Protein AF-A0A3M0CK94-F1 (afdb_monomer)

Sequence (267 aa):
MRVWPAFLVFLLTVLSLALDAQDMDGDEPGPDDQAMARAEALVNAVGGIGNPRALVPFYRDVEKVWKDFTAFYPPITAPGPRLALVRARTLSAVRQQDGLQTAWETAISLWADQLPVGEYRSLLREAGEALANVGSMAAAKHYFSKAEAGLSPTRPTDLEGWTAMRFASLMSMAGEGDWRVHEADIGDIRAFMKRLPLWSDLRLRALVSEACVRHTYQPRERGKRDAISAVKAEILLAMKSRDKPVPDDLRDDIRALFRLLEDEYDL

Structure (mmCIF, N/CA/C/O backbone):
data_AF-A0A3M0CK94-F1
#
_entry.id   AF-A0A3M0CK94-F1
#
loop_
_atom_site.group_PDB
_atom_site.id
_atom_site.type_symbol
_atom_site.label_atom_id
_atom_site.label_alt_id
_atom_site.label_comp_id
_atom_site.label_asym_id
_atom_site.label_entity_id
_atom_site.label_seq_id
_atom_site.pdbx_PDB_ins_code
_atom_site.Cartn_x
_atom_site.Cartn_y
_atom_site.Cartn_z
_atom_site.occupancy
_atom_site.B_iso_or_equiv
_atom_site.auth_seq_id
_atom_site.auth_comp_id
_atom_site.auth_asym_id
_atom_site.auth_atom_id
_atom_site.pdbx_PDB_model_num
ATOM 1 N N . MET A 1 1 ? -21.195 -22.176 -72.717 1.00 37.53 1 MET A N 1
ATOM 2 C CA . MET A 1 1 ? -20.957 -21.331 -71.530 1.00 37.53 1 MET A CA 1
ATOM 3 C C . MET A 1 1 ? -19.468 -21.057 -71.433 1.00 37.53 1 MET A C 1
ATOM 5 O O . MET A 1 1 ? -18.697 -21.972 -71.188 1.00 37.53 1 MET A O 1
ATOM 9 N N . ARG A 1 2 ? -19.075 -19.825 -71.759 1.00 44.47 2 ARG A N 1
ATOM 10 C CA . ARG A 1 2 ? -17.709 -19.299 -71.720 1.00 44.47 2 ARG A CA 1
ATOM 11 C C . ARG A 1 2 ? -17.741 -18.109 -70.776 1.00 44.47 2 ARG A C 1
ATOM 13 O O . ARG A 1 2 ? -18.411 -17.142 -71.113 1.00 44.47 2 ARG A O 1
ATOM 20 N N . VAL A 1 3 ? -17.019 -18.171 -69.664 1.00 36.84 3 VAL A N 1
ATOM 21 C CA . VAL A 1 3 ? -16.485 -16.981 -68.993 1.00 36.84 3 VAL A CA 1
ATOM 22 C C . VAL A 1 3 ? -15.192 -17.397 -68.303 1.00 36.84 3 VAL A C 1
ATOM 24 O O . VAL A 1 3 ? -1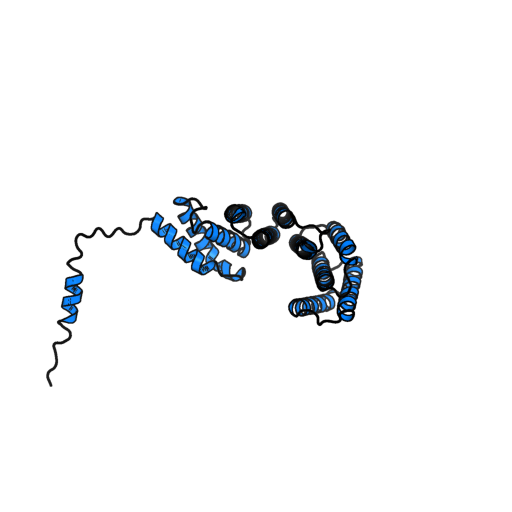5.248 -18.060 -67.284 1.00 36.84 3 VAL A O 1
ATOM 27 N N . TRP A 1 4 ? -14.060 -17.028 -68.891 1.00 41.00 4 TRP A N 1
ATOM 28 C CA . TRP A 1 4 ? -12.774 -16.690 -68.264 1.00 41.00 4 TRP A CA 1
ATOM 29 C C . TRP A 1 4 ? -12.208 -15.654 -69.250 1.00 41.00 4 TRP A C 1
ATOM 31 O O . TRP A 1 4 ? -12.090 -15.991 -70.431 1.00 41.00 4 TRP A O 1
ATOM 41 N N . PRO A 1 5 ? -12.041 -14.374 -68.860 1.00 48.59 5 PRO A N 1
ATOM 42 C CA . PRO A 1 5 ? -10.835 -13.970 -68.140 1.00 48.59 5 PRO A CA 1
ATOM 43 C C . PRO A 1 5 ? -11.078 -12.741 -67.234 1.00 48.59 5 PRO A C 1
ATOM 45 O O . PRO A 1 5 ? -10.975 -11.602 -67.674 1.00 48.59 5 PRO A O 1
ATOM 48 N N . ALA A 1 6 ? -11.388 -12.949 -65.956 1.00 46.81 6 ALA A N 1
ATOM 49 C CA . ALA A 1 6 ? -11.355 -11.866 -64.958 1.00 46.81 6 ALA A CA 1
ATOM 50 C C . ALA A 1 6 ? -10.252 -12.077 -63.908 1.00 46.81 6 ALA A C 1
ATOM 52 O O . ALA A 1 6 ? -9.849 -11.142 -63.228 1.00 46.81 6 ALA A O 1
ATOM 53 N N . PHE A 1 7 ? -9.702 -13.292 -63.823 1.00 42.53 7 PHE A N 1
ATOM 54 C CA . PHE A 1 7 ? -8.681 -13.640 -62.835 1.00 42.53 7 PHE A CA 1
ATOM 55 C C . PHE A 1 7 ? -7.250 -13.265 -63.244 1.00 42.53 7 PHE A C 1
ATOM 57 O O . PHE A 1 7 ? -6.381 -13.188 -62.384 1.00 42.53 7 PHE A O 1
ATOM 64 N N . LEU A 1 8 ? -6.994 -12.996 -64.531 1.00 40.81 8 LEU A N 1
ATOM 65 C CA . LEU A 1 8 ? -5.632 -12.731 -65.011 1.00 40.81 8 LEU A CA 1
ATOM 66 C C . LEU A 1 8 ? -5.222 -11.252 -64.973 1.00 40.81 8 LEU A C 1
ATOM 68 O O . LEU A 1 8 ? -4.033 -10.963 -64.989 1.00 40.81 8 LEU A O 1
ATOM 72 N N . VAL A 1 9 ? -6.170 -10.314 -64.888 1.00 47.94 9 VAL A N 1
ATOM 73 C CA . VAL A 1 9 ? -5.846 -8.874 -64.838 1.00 47.94 9 VAL A CA 1
ATOM 74 C C . VAL A 1 9 ? -5.532 -8.427 -63.408 1.00 47.94 9 VAL A C 1
ATOM 76 O O . VAL A 1 9 ? -4.653 -7.598 -63.209 1.00 47.94 9 VAL A O 1
ATOM 79 N N . PHE A 1 10 ? -6.162 -9.036 -62.399 1.00 42.56 10 PHE A N 1
ATOM 80 C CA . PHE A 1 10 ? -5.942 -8.671 -60.994 1.00 42.56 10 PHE A CA 1
ATOM 81 C C . PHE A 1 10 ? -4.592 -9.156 -60.441 1.00 42.56 10 PHE A C 1
ATOM 83 O O . PHE A 1 10 ? -4.042 -8.556 -59.523 1.00 42.56 10 PHE A O 1
ATOM 90 N N . LEU A 1 11 ? -4.029 -10.220 -61.022 1.00 38.66 11 LEU A N 1
ATOM 91 C CA . LEU A 1 11 ? -2.731 -10.769 -60.616 1.00 38.66 11 LEU A CA 1
ATOM 92 C C . LEU A 1 11 ? -1.538 -10.044 -61.262 1.00 38.66 11 LEU A C 1
ATOM 94 O O . LEU A 1 11 ? -0.415 -10.203 -60.798 1.00 38.66 11 LEU A O 1
ATOM 98 N N . LEU A 1 12 ? -1.775 -9.216 -62.285 1.00 40.09 12 LEU A N 1
ATOM 99 C CA . LEU A 1 12 ? -0.735 -8.420 -62.946 1.00 40.09 12 LEU A CA 1
ATOM 100 C C . LEU A 1 12 ? -0.621 -6.995 -62.381 1.00 40.09 12 LEU A C 1
ATOM 102 O O . LEU A 1 12 ? 0.480 -6.461 -62.337 1.00 40.09 12 LEU A O 1
ATOM 106 N N . THR A 1 13 ? -1.692 -6.404 -61.842 1.00 44.91 13 THR A N 1
ATOM 107 C CA . THR A 1 13 ? -1.608 -5.103 -61.147 1.00 44.91 13 THR A CA 1
ATOM 108 C C . THR A 1 13 ? -1.023 -5.191 -59.737 1.00 44.91 13 THR A C 1
ATOM 110 O O . THR A 1 13 ? -0.393 -4.237 -59.292 1.00 44.91 13 THR A O 1
ATOM 113 N N . VAL A 1 14 ? -1.155 -6.329 -59.046 1.00 42.53 14 VAL A N 1
ATOM 114 C CA . VAL A 1 14 ? -0.502 -6.535 -57.737 1.00 42.53 14 VAL A CA 1
ATOM 115 C C . VAL A 1 14 ? 0.994 -6.841 -57.895 1.00 42.53 14 VAL A C 1
ATOM 117 O O . VAL A 1 14 ? 1.781 -6.498 -57.019 1.00 42.53 14 VAL A O 1
ATOM 120 N N . LEU A 1 15 ? 1.415 -7.407 -59.033 1.00 39.16 15 LEU A N 1
ATOM 121 C CA . LEU A 1 15 ? 2.829 -7.700 -59.288 1.00 39.16 15 LEU A CA 1
ATOM 122 C C . LEU A 1 15 ? 3.611 -6.499 -59.850 1.00 39.16 15 LEU A C 1
ATOM 124 O O . LEU A 1 15 ? 4.805 -6.394 -59.597 1.00 39.16 15 LEU A O 1
ATOM 128 N N . SER A 1 16 ? 2.959 -5.558 -60.544 1.00 41.41 16 SER A N 1
ATOM 129 C CA . SER A 1 16 ? 3.614 -4.316 -60.994 1.00 41.41 16 SER A CA 1
ATOM 130 C C . SER A 1 16 ? 3.818 -3.283 -59.879 1.00 41.41 16 SER A C 1
ATOM 132 O O . SER A 1 16 ? 4.727 -2.473 -59.982 1.00 41.41 16 SER A O 1
ATOM 134 N N . LEU A 1 17 ? 3.056 -3.342 -58.780 1.00 43.09 17 LEU A N 1
ATOM 135 C CA . LEU A 1 17 ? 3.330 -2.552 -57.566 1.00 43.09 17 LEU A CA 1
ATOM 136 C C . LEU A 1 17 ? 4.409 -3.177 -56.664 1.00 43.09 17 LEU A C 1
ATOM 138 O O . LEU A 1 17 ? 4.879 -2.527 -55.738 1.00 43.09 17 LEU A O 1
ATOM 142 N N . ALA A 1 18 ? 4.816 -4.419 -56.942 1.00 44.84 18 ALA A N 1
ATOM 143 C CA . ALA A 1 18 ? 5.873 -5.118 -56.214 1.00 44.84 18 ALA A CA 1
ATOM 144 C C . ALA A 1 18 ? 7.244 -5.056 -56.916 1.00 44.84 18 ALA A C 1
ATOM 146 O O . ALA A 1 18 ? 8.223 -5.539 -56.353 1.00 44.84 18 ALA A O 1
ATOM 147 N N . LEU A 1 19 ? 7.332 -4.476 -58.123 1.00 43.84 19 LEU A N 1
ATOM 148 C CA . LEU A 1 19 ? 8.584 -4.377 -58.890 1.00 43.84 19 LEU A CA 1
ATOM 149 C C . LEU A 1 19 ? 9.096 -2.948 -59.141 1.00 43.84 19 LEU A C 1
ATOM 151 O O . LEU A 1 19 ? 10.201 -2.816 -59.649 1.00 43.84 19 LEU A O 1
ATOM 155 N N . ASP A 1 20 ? 8.366 -1.910 -58.720 1.00 38.34 20 ASP A N 1
ATOM 156 C CA . ASP A 1 20 ? 8.838 -0.507 -58.706 1.00 38.34 20 ASP A CA 1
ATOM 157 C C . ASP A 1 20 ? 9.250 -0.026 -57.294 1.00 38.34 20 ASP A C 1
ATOM 159 O O . ASP A 1 20 ? 9.417 1.164 -57.047 1.00 38.34 20 ASP A O 1
ATOM 163 N N . ALA A 1 21 ? 9.436 -0.954 -56.348 1.00 42.97 21 ALA A N 1
ATOM 164 C CA . ALA A 1 21 ? 9.967 -0.679 -55.006 1.00 42.97 21 ALA A CA 1
ATOM 165 C C . ALA A 1 21 ? 11.423 -1.165 -54.834 1.00 42.97 21 ALA A C 1
ATOM 167 O O . ALA A 1 21 ? 11.839 -1.536 -53.738 1.00 42.97 21 ALA A O 1
ATOM 168 N N . GLN A 1 22 ? 12.192 -1.199 -55.925 1.00 45.47 22 GLN A N 1
ATOM 169 C CA . GLN A 1 22 ? 13.653 -1.233 -55.875 1.00 45.47 22 GLN A CA 1
ATOM 170 C C . GLN A 1 22 ? 14.144 0.221 -55.934 1.00 45.47 22 GLN A C 1
ATOM 172 O O . GLN A 1 22 ? 13.823 0.923 -56.886 1.00 45.47 22 GLN A O 1
ATOM 177 N N . ASP A 1 23 ? 14.885 0.635 -54.901 1.00 42.97 23 ASP A N 1
ATOM 178 C CA . ASP A 1 23 ? 15.383 1.992 -54.581 1.00 42.97 23 ASP A CA 1
ATOM 179 C C . ASP A 1 23 ? 14.485 2.897 -53.718 1.00 42.97 23 ASP A C 1
ATOM 181 O O . ASP A 1 23 ? 14.481 4.120 -53.851 1.00 42.97 23 ASP A O 1
ATOM 185 N N . MET A 1 24 ? 13.801 2.320 -52.729 1.00 44.06 24 MET A N 1
ATOM 186 C CA . MET A 1 24 ? 13.592 3.034 -51.465 1.00 44.06 24 MET A CA 1
ATOM 187 C C . MET A 1 24 ? 14.316 2.238 -50.384 1.00 44.06 24 MET A C 1
ATOM 189 O O . MET A 1 24 ? 13.914 1.110 -50.104 1.00 44.06 24 MET A O 1
ATOM 193 N N . ASP A 1 25 ? 15.389 2.799 -49.821 1.00 46.19 25 ASP A N 1
ATOM 194 C CA . ASP A 1 25 ? 15.985 2.327 -48.569 1.00 46.19 25 ASP A CA 1
ATOM 195 C C . ASP A 1 25 ? 14.858 2.215 -47.535 1.00 46.19 25 ASP A C 1
ATOM 197 O O . ASP A 1 25 ? 14.364 3.206 -46.993 1.00 46.19 25 ASP A O 1
ATOM 201 N N . GLY A 1 26 ? 14.361 0.996 -47.343 1.00 45.16 26 GLY A N 1
ATOM 202 C CA . GLY A 1 26 ? 13.439 0.676 -46.274 1.00 45.16 26 GLY A CA 1
ATOM 203 C C . GLY A 1 26 ? 14.254 0.633 -45.000 1.00 45.16 26 GLY A C 1
ATOM 204 O O . GLY A 1 26 ? 14.782 -0.425 -44.668 1.00 45.16 26 GLY A O 1
ATOM 205 N N . ASP A 1 27 ? 14.384 1.777 -44.332 1.00 59.47 27 ASP A N 1
ATOM 206 C CA . ASP A 1 27 ? 14.914 1.859 -42.975 1.00 59.47 27 ASP A CA 1
ATOM 207 C C . ASP A 1 27 ? 14.048 0.960 -42.079 1.00 59.47 27 ASP A C 1
ATOM 209 O O . ASP A 1 27 ? 12.984 1.353 -41.592 1.00 59.47 27 ASP A O 1
ATOM 213 N N . GLU A 1 28 ? 14.467 -0.296 -41.898 1.00 62.78 28 GLU A N 1
ATOM 214 C CA . GLU A 1 28 ? 13.961 -1.110 -40.803 1.00 62.78 28 GLU A CA 1
ATOM 215 C C . GLU A 1 28 ? 14.213 -0.320 -39.513 1.00 62.78 28 GLU A C 1
ATOM 217 O O . GLU A 1 28 ? 15.340 0.140 -39.302 1.00 62.78 28 GLU A O 1
ATOM 222 N N . PRO A 1 29 ? 13.193 -0.138 -38.653 1.00 73.06 29 PRO A N 1
ATOM 223 C CA . PRO A 1 29 ? 13.349 0.649 -37.441 1.00 73.06 29 PRO A CA 1
ATOM 224 C C . PRO A 1 29 ? 14.524 0.109 -36.634 1.00 73.06 29 PRO A C 1
ATOM 226 O O . PRO A 1 29 ? 14.637 -1.110 -36.411 1.00 73.06 29 PRO A O 1
ATOM 229 N N . GLY A 1 30 ? 15.385 1.032 -36.210 1.00 85.06 30 GLY A N 1
ATOM 230 C CA . GLY A 1 30 ? 16.600 0.719 -35.481 1.00 85.06 30 GLY A CA 1
ATOM 231 C C . GLY A 1 30 ? 16.308 -0.073 -34.199 1.00 85.06 30 GLY A C 1
ATOM 232 O O . GLY A 1 30 ? 15.174 -0.114 -33.708 1.00 85.06 30 GLY A O 1
ATOM 233 N N . PRO A 1 31 ? 17.315 -0.743 -33.613 1.00 88.06 31 PRO A N 1
ATOM 234 C CA . PRO A 1 31 ? 17.143 -1.460 -32.349 1.00 88.06 31 PRO A CA 1
ATOM 235 C C . PRO A 1 31 ? 16.566 -0.596 -31.212 1.00 88.06 31 PRO A C 1
ATOM 237 O O . PRO A 1 31 ? 15.873 -1.119 -30.338 1.00 88.06 31 PRO A O 1
ATOM 240 N N . ASP A 1 32 ? 16.833 0.708 -31.234 1.00 90.25 32 ASP A N 1
ATOM 241 C CA . ASP A 1 32 ? 16.309 1.707 -30.308 1.00 90.25 32 ASP A CA 1
ATOM 242 C C . ASP A 1 32 ? 14.817 1.995 -30.560 1.00 90.25 32 ASP A C 1
ATOM 244 O O . ASP A 1 32 ? 14.014 1.872 -29.630 1.00 90.25 32 ASP A O 1
ATOM 248 N N . ASP A 1 33 ? 14.406 2.218 -31.812 1.00 90.94 33 ASP A N 1
ATOM 249 C CA . ASP A 1 33 ? 12.990 2.375 -32.189 1.00 90.94 33 ASP A CA 1
ATOM 250 C C . ASP A 1 33 ? 12.153 1.150 -31.788 1.00 90.94 33 ASP A C 1
ATOM 252 O O . ASP A 1 33 ? 11.038 1.262 -31.266 1.00 90.94 33 ASP A O 1
ATOM 256 N N . GLN A 1 34 ? 12.709 -0.052 -31.965 1.00 92.12 34 GLN A N 1
ATOM 257 C CA . GLN A 1 34 ? 12.059 -1.288 -31.533 1.00 92.12 34 GLN A CA 1
ATOM 258 C C . GLN A 1 34 ? 11.939 -1.381 -30.007 1.00 92.12 34 GLN A C 1
ATOM 260 O O . GLN A 1 34 ? 10.930 -1.887 -29.502 1.00 92.12 34 GLN A O 1
ATOM 265 N N . ALA A 1 35 ? 12.945 -0.919 -29.258 1.00 92.19 35 ALA A N 1
ATOM 266 C CA . ALA A 1 35 ? 12.900 -0.887 -27.798 1.00 92.19 35 ALA A CA 1
ATOM 267 C C . ALA A 1 35 ? 11.825 0.090 -27.296 1.00 92.19 35 ALA A C 1
ATOM 269 O O . ALA A 1 35 ? 11.060 -0.259 -26.391 1.00 92.19 35 ALA A O 1
ATOM 270 N N . MET A 1 36 ? 11.707 1.263 -27.928 1.00 95.31 36 MET A N 1
ATOM 271 C CA . MET A 1 36 ? 10.649 2.239 -27.658 1.00 95.31 36 MET A CA 1
ATOM 272 C C . MET A 1 36 ? 9.259 1.647 -27.929 1.00 95.31 36 MET A C 1
ATOM 274 O O . MET A 1 36 ? 8.415 1.604 -27.032 1.00 95.31 36 MET A O 1
ATOM 278 N N . ALA A 1 37 ? 9.039 1.095 -29.125 1.00 94.19 37 ALA A N 1
ATOM 279 C CA . ALA A 1 37 ? 7.747 0.535 -29.520 1.00 94.19 37 ALA A CA 1
ATOM 280 C C . ALA A 1 37 ? 7.298 -0.621 -28.605 1.00 94.19 37 ALA A C 1
ATOM 282 O O . ALA A 1 37 ? 6.126 -0.716 -28.230 1.00 94.19 37 ALA A O 1
ATOM 283 N N . ARG A 1 38 ? 8.227 -1.496 -28.189 1.00 94.94 38 ARG A N 1
ATOM 284 C CA . ARG A 1 38 ? 7.932 -2.574 -27.227 1.00 94.94 38 ARG A CA 1
ATOM 285 C C . ARG A 1 38 ? 7.576 -2.029 -25.846 1.00 94.94 38 ARG A C 1
ATOM 287 O O . ARG A 1 38 ? 6.657 -2.555 -25.219 1.00 94.94 38 ARG A O 1
ATOM 294 N N . ALA A 1 39 ? 8.275 -0.994 -25.378 1.00 95.06 39 ALA A N 1
ATOM 295 C CA . ALA A 1 39 ? 7.974 -0.339 -24.110 1.00 95.06 39 ALA A CA 1
ATOM 296 C C . ALA A 1 39 ? 6.568 0.277 -24.112 1.00 95.06 39 ALA A C 1
ATOM 298 O O . ALA A 1 39 ? 5.807 0.067 -23.165 1.00 95.06 39 ALA A O 1
ATOM 299 N N . GLU A 1 40 ? 6.188 0.971 -25.185 1.00 95.50 40 GLU A N 1
ATOM 300 C CA . GLU A 1 40 ? 4.852 1.557 -25.333 1.00 95.50 40 GLU A CA 1
ATOM 301 C C . GLU A 1 40 ? 3.759 0.488 -25.396 1.00 95.50 40 GLU A C 1
ATOM 303 O O . GLU A 1 40 ? 2.770 0.567 -24.662 1.00 95.50 40 GLU A O 1
ATOM 308 N N . ALA A 1 41 ? 3.952 -0.546 -26.220 1.00 94.81 41 ALA A N 1
ATOM 309 C CA . ALA A 1 41 ? 3.001 -1.645 -26.350 1.00 94.81 41 ALA A CA 1
ATOM 310 C C . ALA A 1 41 ? 2.777 -2.362 -25.010 1.00 94.81 41 ALA A C 1
ATOM 312 O O . ALA A 1 41 ? 1.634 -2.621 -24.626 1.00 94.81 41 ALA A O 1
ATOM 313 N N . LEU A 1 42 ? 3.854 -2.631 -24.266 1.00 95.06 42 LEU A N 1
ATOM 314 C CA . LEU A 1 42 ? 3.782 -3.284 -22.963 1.00 95.06 42 LEU A CA 1
ATOM 315 C C . LEU A 1 42 ? 3.065 -2.410 -21.925 1.00 95.06 42 LEU A C 1
ATOM 317 O O . LEU A 1 42 ? 2.189 -2.901 -21.212 1.00 95.06 42 LEU A O 1
ATOM 321 N N . VAL A 1 43 ? 3.396 -1.117 -21.847 1.00 95.12 43 VAL A N 1
ATOM 322 C CA . VAL A 1 43 ? 2.722 -0.182 -20.932 1.00 95.12 43 VAL A CA 1
ATOM 323 C C . VAL A 1 43 ? 1.230 -0.086 -21.250 1.00 95.12 43 VAL A C 1
ATOM 325 O O . VAL A 1 43 ? 0.422 -0.088 -20.324 1.00 95.12 43 VAL A O 1
ATOM 328 N N . ASN A 1 44 ? 0.844 -0.060 -22.525 1.00 93.50 44 ASN A N 1
ATOM 329 C CA . ASN A 1 44 ? -0.565 -0.014 -22.923 1.00 93.50 44 ASN A CA 1
ATOM 330 C C . ASN A 1 44 ? -1.310 -1.320 -22.605 1.00 93.50 44 ASN A C 1
ATOM 332 O O . ASN A 1 44 ? -2.471 -1.276 -22.201 1.00 93.50 44 ASN A O 1
ATOM 336 N N . ALA A 1 45 ? -0.653 -2.473 -22.744 1.00 90.00 45 ALA A N 1
ATOM 337 C CA . ALA A 1 45 ? -1.253 -3.773 -22.451 1.00 90.00 45 ALA A CA 1
ATOM 338 C C . ALA A 1 45 ? -1.401 -4.044 -20.942 1.00 90.00 45 ALA A C 1
ATOM 340 O O . ALA A 1 45 ? -2.387 -4.641 -20.513 1.00 90.00 45 ALA A O 1
ATOM 341 N N . VAL A 1 46 ? -0.422 -3.619 -20.136 1.00 91.00 46 VAL A N 1
ATOM 342 C CA . VAL A 1 46 ? -0.298 -4.018 -18.722 1.00 91.00 46 VAL A CA 1
ATOM 343 C C . VAL A 1 46 ? -0.641 -2.882 -17.754 1.00 91.00 46 VAL A C 1
ATOM 345 O O . VAL A 1 46 ? -1.109 -3.136 -16.646 1.00 91.00 46 VAL A O 1
ATOM 348 N N . GLY A 1 47 ? -0.460 -1.621 -18.151 1.00 81.25 47 GLY A N 1
ATOM 349 C CA . GLY A 1 47 ? -0.555 -0.457 -17.261 1.00 81.25 47 GLY A CA 1
ATOM 350 C C . GLY A 1 47 ? -1.920 -0.248 -16.598 1.00 81.25 47 GLY A C 1
ATOM 351 O O . GLY A 1 47 ? -1.984 0.369 -15.538 1.00 81.25 47 GLY A O 1
ATOM 352 N N . GLY A 1 48 ? -2.996 -0.786 -17.184 1.00 84.06 48 GLY A N 1
ATOM 353 C CA . GLY A 1 48 ? -4.356 -0.739 -16.631 1.00 84.06 48 GLY A CA 1
ATOM 354 C C . GLY A 1 48 ? -4.737 -1.919 -15.726 1.00 84.06 48 GLY A C 1
ATOM 355 O O . GLY A 1 48 ? -5.847 -1.946 -15.196 1.00 84.06 48 GLY A O 1
ATOM 356 N N . ILE A 1 49 ? -3.863 -2.914 -15.548 1.00 87.94 49 ILE A N 1
ATOM 357 C CA . ILE A 1 49 ? -4.173 -4.106 -14.752 1.00 87.94 49 ILE A CA 1
ATOM 358 C C . ILE A 1 49 ? -4.104 -3.762 -13.258 1.00 87.94 49 ILE A C 1
ATOM 360 O O . ILE A 1 49 ? -3.028 -3.619 -12.684 1.00 87.94 49 ILE A O 1
ATOM 364 N N . GLY A 1 50 ? -5.271 -3.664 -12.614 1.00 78.31 50 GLY A N 1
ATOM 365 C CA . GLY A 1 50 ? -5.384 -3.372 -11.179 1.00 78.31 50 GLY A CA 1
ATOM 366 C C . GLY A 1 50 ? -5.249 -4.589 -10.255 1.00 78.31 50 GLY A C 1
ATOM 367 O O . GLY A 1 50 ? -5.059 -4.422 -9.056 1.00 78.31 50 GLY A O 1
ATOM 368 N N . ASN A 1 51 ? -5.348 -5.815 -10.781 1.00 83.50 51 ASN A N 1
ATOM 369 C CA . ASN A 1 51 ? -5.203 -7.039 -9.988 1.00 83.50 51 ASN A CA 1
ATOM 370 C C . ASN A 1 51 ? -3.735 -7.506 -9.989 1.00 83.50 51 ASN A C 1
ATOM 372 O O . ASN A 1 51 ? -3.269 -7.967 -11.035 1.00 83.50 51 ASN A O 1
ATOM 376 N N . PRO A 1 52 ? -3.026 -7.507 -8.840 1.00 85.00 52 PRO A N 1
ATOM 377 C CA . PRO A 1 52 ? -1.625 -7.920 -8.782 1.00 85.00 52 PRO A CA 1
ATOM 378 C C . PRO A 1 52 ? -1.383 -9.329 -9.332 1.00 85.00 52 PRO A C 1
ATOM 380 O O . PRO A 1 52 ? -0.415 -9.556 -10.047 1.00 85.00 52 PRO A O 1
ATOM 383 N N . ARG A 1 53 ? -2.290 -10.288 -9.094 1.00 86.75 53 ARG A N 1
ATOM 384 C CA . ARG A 1 53 ? -2.114 -11.669 -9.587 1.00 86.75 53 ARG A CA 1
ATOM 385 C C . ARG A 1 53 ? -2.116 -11.763 -11.112 1.00 86.75 53 ARG A C 1
ATOM 387 O O . ARG A 1 53 ? -1.473 -12.652 -11.659 1.00 86.75 53 ARG A O 1
ATOM 394 N N . ALA A 1 54 ? -2.808 -10.851 -11.791 1.00 91.19 54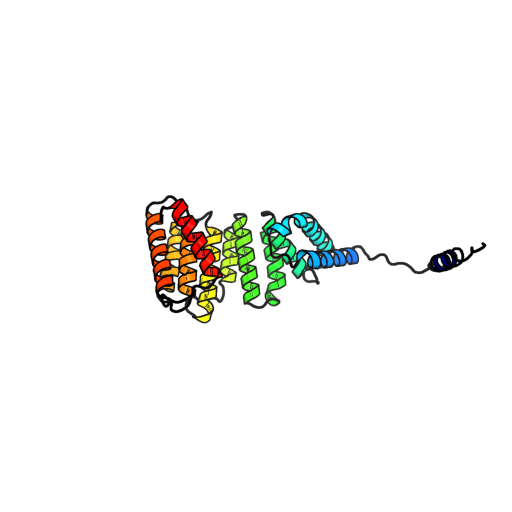 ALA A N 1
ATOM 395 C CA . ALA A 1 54 ? -2.841 -10.806 -13.249 1.00 91.19 54 ALA A CA 1
ATOM 396 C C . ALA A 1 54 ? -1.542 -10.243 -13.858 1.00 91.19 54 ALA A C 1
ATOM 398 O O . ALA A 1 54 ? -1.327 -10.406 -15.054 1.00 91.19 54 ALA A O 1
ATOM 399 N N . LEU A 1 55 ? -0.660 -9.638 -13.051 1.00 92.31 55 LEU A N 1
ATOM 400 C CA . LEU A 1 55 ? 0.652 -9.152 -13.496 1.00 92.31 55 LEU A CA 1
ATOM 401 C C . LEU A 1 55 ? 1.713 -10.259 -13.550 1.00 92.31 55 LEU A C 1
ATOM 403 O O . LEU A 1 55 ? 2.664 -10.154 -14.318 1.00 92.31 55 LEU A O 1
ATOM 407 N N . VAL A 1 56 ? 1.546 -11.336 -12.773 1.00 93.62 56 VAL A N 1
ATOM 408 C CA . VAL A 1 56 ? 2.527 -12.433 -12.648 1.00 93.62 56 VAL A CA 1
ATOM 409 C C . VAL A 1 56 ? 3.010 -12.988 -14.001 1.00 93.62 56 VAL A C 1
ATOM 411 O O . VAL A 1 56 ? 4.223 -13.143 -14.158 1.00 93.62 56 VAL A O 1
ATOM 414 N N . PRO A 1 57 ? 2.140 -13.249 -15.002 1.00 95.12 57 PRO A N 1
ATOM 415 C CA . PRO A 1 57 ? 2.581 -13.781 -16.294 1.00 95.12 57 PRO A CA 1
ATOM 416 C C . PRO A 1 57 ? 3.522 -12.847 -17.068 1.00 95.12 57 PRO A C 1
ATOM 418 O O . PRO A 1 57 ? 4.347 -13.326 -17.840 1.00 95.12 57 PRO A O 1
ATOM 421 N N . PHE A 1 58 ? 3.435 -11.532 -16.843 1.00 94.00 58 PHE A N 1
ATOM 422 C CA . PHE A 1 58 ? 4.189 -10.523 -17.589 1.00 94.00 58 PHE A CA 1
ATOM 423 C C . PHE A 1 58 ? 5.596 -10.278 -17.038 1.00 94.00 58 PHE A C 1
ATOM 425 O O . PHE A 1 58 ? 6.375 -9.569 -17.666 1.00 94.00 58 PHE A O 1
ATOM 432 N N . TYR A 1 59 ? 5.956 -10.864 -15.892 1.00 94.06 59 TYR A N 1
ATOM 433 C CA . TYR A 1 59 ? 7.222 -10.587 -15.204 1.00 94.06 59 TYR A CA 1
ATOM 434 C C . TYR A 1 59 ? 8.460 -10.660 -16.105 1.00 94.06 59 TYR A C 1
ATOM 436 O O . TYR A 1 59 ? 9.256 -9.721 -16.140 1.00 94.06 59 TYR A O 1
ATOM 444 N N . ARG A 1 60 ? 8.611 -11.747 -16.869 1.00 95.31 60 ARG A N 1
ATOM 445 C CA . ARG A 1 60 ? 9.785 -11.933 -17.736 1.00 95.31 60 ARG A CA 1
ATOM 446 C C . ARG A 1 60 ? 9.836 -10.913 -18.870 1.00 95.31 60 ARG A C 1
ATOM 448 O O . ARG A 1 60 ? 10.913 -10.406 -19.176 1.00 95.31 60 ARG A O 1
ATOM 455 N N . ASP A 1 61 ? 8.686 -10.611 -19.464 1.00 95.50 61 ASP A N 1
ATOM 456 C CA . ASP A 1 61 ? 8.589 -9.654 -20.566 1.00 95.50 61 ASP A CA 1
ATOM 457 C C . ASP A 1 61 ? 8.855 -8.232 -20.074 1.00 95.50 61 ASP A C 1
ATOM 459 O O . ASP A 1 61 ? 9.590 -7.490 -20.718 1.00 95.50 61 ASP A O 1
ATOM 463 N N . VAL A 1 62 ? 8.345 -7.879 -18.892 1.00 96.31 62 VAL A N 1
ATOM 464 C CA . VAL A 1 62 ? 8.571 -6.575 -18.263 1.00 96.31 62 VAL A CA 1
ATOM 465 C C . VAL A 1 62 ? 10.047 -6.354 -17.937 1.00 96.31 62 VAL A C 1
ATOM 467 O O . VAL A 1 62 ? 10.582 -5.303 -18.284 1.00 96.31 62 VAL A O 1
ATOM 470 N N . GLU A 1 63 ? 10.736 -7.331 -17.338 1.00 96.31 63 GLU A N 1
ATOM 471 C CA . GLU A 1 63 ? 12.178 -7.207 -17.069 1.00 96.31 63 GLU A CA 1
ATOM 472 C C . GLU A 1 63 ? 12.996 -7.094 -18.361 1.00 96.31 63 GLU A C 1
ATOM 474 O O . GLU A 1 63 ? 13.920 -6.281 -18.442 1.00 96.31 63 GLU A O 1
ATOM 479 N N . LYS A 1 64 ? 12.646 -7.875 -19.392 1.00 96.69 64 LYS A N 1
ATOM 480 C CA . LYS A 1 64 ? 13.320 -7.810 -20.693 1.00 96.69 64 LYS A CA 1
ATOM 481 C C . LYS A 1 64 ? 13.128 -6.445 -21.351 1.00 96.69 64 LYS A C 1
ATOM 483 O O . LYS A 1 64 ? 14.109 -5.818 -21.732 1.00 96.69 64 LYS A O 1
ATOM 488 N N . VAL A 1 65 ? 11.887 -5.972 -21.449 1.00 97.12 65 VAL A N 1
ATOM 489 C CA . VAL A 1 65 ? 11.563 -4.681 -22.071 1.00 97.12 65 VAL A CA 1
ATOM 490 C C . VAL A 1 65 ? 12.178 -3.523 -21.289 1.00 97.12 65 VAL A C 1
ATOM 492 O O . VAL A 1 65 ? 12.689 -2.594 -21.900 1.00 97.12 65 VAL A O 1
ATOM 495 N N . TRP A 1 66 ? 12.207 -3.587 -19.955 1.00 97.06 66 TRP A N 1
ATOM 496 C CA . TRP A 1 66 ? 12.908 -2.596 -19.137 1.00 97.06 66 TRP A CA 1
ATOM 497 C C . TRP A 1 66 ? 14.406 -2.542 -19.445 1.00 97.06 66 TRP A C 1
ATOM 499 O O . TRP A 1 66 ? 14.963 -1.457 -19.624 1.00 97.06 66 TRP A O 1
ATOM 509 N N . LYS A 1 67 ? 15.063 -3.704 -19.528 1.00 96.50 67 LYS A N 1
ATOM 510 C CA . LYS A 1 67 ? 16.486 -3.791 -19.864 1.00 96.50 67 LYS A CA 1
ATOM 511 C C . LYS A 1 67 ? 16.768 -3.266 -21.273 1.00 96.50 67 LYS A C 1
ATOM 513 O O . LYS A 1 67 ? 17.694 -2.480 -21.438 1.00 96.50 67 LYS A O 1
ATOM 518 N N . ASP A 1 68 ? 15.972 -3.681 -22.257 1.00 95.69 68 ASP A N 1
ATOM 519 C CA . ASP A 1 68 ? 16.114 -3.243 -23.647 1.00 95.69 68 ASP A CA 1
ATOM 520 C C . ASP A 1 68 ? 15.908 -1.720 -23.750 1.00 95.69 68 ASP A C 1
ATOM 522 O O . ASP A 1 68 ? 16.739 -1.026 -24.325 1.00 95.69 68 ASP A O 1
ATOM 526 N N . PHE A 1 69 ? 14.862 -1.174 -23.121 1.00 97.00 69 PHE A N 1
ATOM 527 C CA . PHE A 1 69 ? 14.574 0.264 -23.124 1.00 97.00 69 PHE A CA 1
ATOM 528 C C . PHE A 1 69 ? 15.701 1.090 -22.489 1.00 97.00 69 PHE A C 1
ATOM 530 O O . PHE A 1 69 ? 16.178 2.059 -23.078 1.00 97.00 69 PHE A O 1
ATOM 537 N N . THR A 1 70 ? 16.161 0.694 -21.299 1.00 96.50 70 THR A N 1
ATOM 538 C CA . THR A 1 70 ? 17.180 1.447 -20.545 1.00 96.50 70 THR A CA 1
ATOM 539 C C . THR A 1 70 ? 18.594 1.333 -21.112 1.00 96.50 70 THR A C 1
ATOM 541 O O . THR A 1 70 ? 19.470 2.095 -20.707 1.00 96.50 70 THR A O 1
ATOM 544 N N . ALA A 1 71 ? 18.826 0.430 -22.070 1.00 96.50 71 ALA A N 1
ATOM 545 C CA . ALA A 1 71 ? 20.073 0.384 -22.826 1.00 96.50 71 ALA A CA 1
ATOM 546 C C . ALA A 1 71 ? 20.216 1.566 -23.803 1.00 96.50 71 ALA A C 1
ATOM 548 O O . ALA A 1 71 ? 21.339 1.973 -24.095 1.00 96.50 71 ALA A O 1
ATOM 549 N N . PHE A 1 72 ? 19.096 2.120 -24.282 1.00 95.00 72 PHE A N 1
ATOM 550 C CA . PHE A 1 72 ? 19.076 3.193 -25.283 1.00 95.00 72 PHE A CA 1
ATOM 551 C C . PHE A 1 72 ? 18.566 4.524 -24.724 1.00 95.00 72 PHE A C 1
ATOM 553 O O . PHE A 1 72 ? 19.035 5.584 -25.136 1.00 95.00 72 PHE A O 1
ATOM 560 N N . TYR A 1 73 ? 17.639 4.485 -23.763 1.00 95.00 73 TYR A N 1
ATOM 561 C CA . TYR A 1 73 ? 16.953 5.674 -23.266 1.00 95.00 73 TYR A CA 1
ATOM 562 C C . TYR A 1 73 ? 17.085 5.830 -21.748 1.00 95.00 73 TYR A C 1
ATOM 564 O O . TYR A 1 73 ? 16.975 4.854 -21.001 1.00 95.00 73 TYR A O 1
ATOM 572 N N . PRO A 1 74 ? 17.250 7.064 -21.241 1.00 93.19 74 PRO A N 1
ATOM 573 C CA . PRO A 1 74 ? 17.150 7.307 -19.812 1.00 93.19 74 PRO A CA 1
ATOM 574 C C . PRO A 1 74 ? 15.702 7.059 -19.331 1.00 93.19 74 PRO A C 1
ATOM 576 O O . PRO A 1 74 ? 14.757 7.423 -20.033 1.00 93.19 74 PRO A O 1
ATOM 579 N N . PRO A 1 75 ? 15.484 6.515 -18.116 1.00 92.44 75 PRO A N 1
ATOM 580 C CA . PRO A 1 75 ? 14.147 6.174 -17.605 1.00 92.44 75 PRO A CA 1
ATOM 581 C C . PRO A 1 75 ? 13.130 7.319 -17.516 1.00 92.44 75 PRO A C 1
ATOM 583 O O . PRO A 1 75 ? 11.941 7.064 -17.355 1.00 92.44 75 PRO A O 1
ATOM 586 N N . ILE A 1 76 ? 13.585 8.573 -17.575 1.00 92.38 76 ILE A N 1
ATOM 587 C CA . ILE A 1 76 ? 12.719 9.758 -17.574 1.00 92.38 76 ILE A CA 1
ATOM 588 C C . ILE A 1 76 ? 12.022 9.982 -18.923 1.00 92.38 76 ILE A C 1
ATOM 590 O O . ILE A 1 76 ? 10.966 10.611 -18.970 1.00 92.38 76 ILE A O 1
ATOM 594 N N . THR A 1 77 ? 12.578 9.450 -20.014 1.00 93.56 77 THR A N 1
ATOM 595 C CA . THR A 1 77 ? 11.990 9.532 -21.354 1.00 93.56 77 THR A CA 1
ATOM 596 C C . THR A 1 77 ? 10.698 8.729 -21.396 1.00 93.56 77 THR A C 1
ATOM 598 O O . THR A 1 77 ? 10.667 7.602 -20.911 1.00 93.56 77 THR A O 1
ATOM 601 N N . ALA A 1 78 ? 9.628 9.273 -21.980 1.00 90.31 78 ALA A N 1
ATOM 602 C CA . ALA A 1 78 ? 8.393 8.517 -22.185 1.00 90.31 78 ALA A CA 1
ATOM 603 C C . ALA A 1 78 ? 8.658 7.269 -23.059 1.00 90.31 78 ALA A C 1
ATOM 605 O O . ALA A 1 78 ? 9.416 7.388 -24.017 1.00 90.31 78 ALA A O 1
ATOM 606 N N . PRO A 1 79 ? 8.074 6.091 -22.745 1.00 93.12 79 PRO A N 1
ATOM 607 C CA . PRO A 1 79 ? 7.113 5.784 -21.673 1.00 93.12 79 PRO A CA 1
ATOM 608 C C . PRO A 1 79 ? 7.753 5.351 -20.330 1.00 93.12 79 PRO A C 1
ATOM 610 O O . PRO A 1 79 ? 7.062 4.819 -19.457 1.00 93.12 79 PRO A O 1
ATOM 613 N N . GLY A 1 80 ? 9.053 5.572 -20.146 1.00 93.94 80 GLY A N 1
ATOM 614 C CA . GLY A 1 80 ? 9.894 5.120 -19.033 1.00 93.94 80 GLY A CA 1
ATOM 615 C C . GLY A 1 80 ? 9.295 5.232 -17.624 1.00 93.94 80 GLY A C 1
ATOM 616 O O . GLY A 1 80 ? 9.282 4.213 -16.930 1.00 93.94 80 GLY A O 1
ATOM 617 N N . PRO A 1 81 ? 8.699 6.364 -17.189 1.00 94.88 81 PRO A N 1
ATOM 618 C CA . PRO A 1 81 ? 8.067 6.455 -15.867 1.00 94.88 81 PRO A CA 1
ATOM 619 C C . PRO A 1 81 ? 6.920 5.456 -15.658 1.00 94.88 81 PRO A C 1
ATOM 621 O O . PRO A 1 81 ? 6.785 4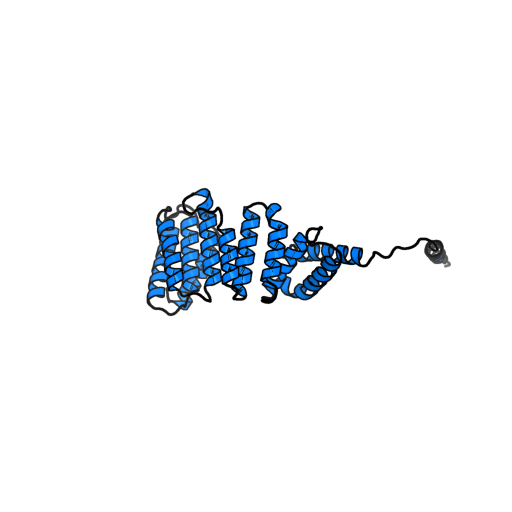.852 -14.590 1.00 94.88 81 PRO A O 1
ATOM 624 N N . ARG A 1 82 ? 6.096 5.231 -16.689 1.00 95.12 82 ARG A N 1
ATOM 625 C CA . ARG A 1 82 ? 5.010 4.238 -16.644 1.00 95.12 82 ARG A CA 1
ATOM 626 C C . ARG A 1 82 ? 5.568 2.821 -16.659 1.00 95.12 82 ARG A C 1
ATOM 628 O O . ARG A 1 82 ? 5.093 1.977 -15.903 1.00 95.12 82 ARG A O 1
ATOM 635 N N . LEU A 1 83 ? 6.597 2.573 -17.468 1.00 96.50 83 LEU A N 1
ATOM 636 C CA . LEU A 1 83 ? 7.262 1.274 -17.529 1.00 96.50 83 LEU A CA 1
ATOM 637 C C . LEU A 1 83 ? 7.926 0.911 -16.188 1.00 96.50 83 LEU A C 1
ATOM 639 O O . LEU A 1 83 ? 7.783 -0.219 -15.726 1.00 96.50 83 LEU A O 1
ATOM 643 N N . ALA A 1 84 ? 8.572 1.872 -15.519 1.00 97.00 84 ALA A N 1
ATOM 644 C CA . ALA A 1 84 ? 9.163 1.692 -14.193 1.00 97.00 84 ALA A CA 1
ATOM 645 C C . ALA A 1 84 ? 8.112 1.298 -13.145 1.00 97.00 84 ALA A C 1
ATOM 647 O O . ALA A 1 84 ? 8.342 0.400 -12.333 1.00 97.00 84 ALA A O 1
ATOM 648 N N . LEU A 1 85 ? 6.934 1.930 -13.190 1.00 95.94 85 LEU A N 1
ATOM 649 C CA . LEU A 1 85 ? 5.823 1.592 -12.304 1.00 95.94 85 LEU A CA 1
ATOM 650 C C . LEU A 1 85 ? 5.270 0.186 -12.583 1.00 95.94 85 LEU A C 1
ATOM 652 O O . LEU A 1 85 ? 5.075 -0.592 -11.648 1.00 95.94 85 LEU A O 1
ATOM 656 N N . VAL A 1 86 ? 5.062 -0.169 -13.857 1.00 95.94 86 VAL A N 1
ATOM 657 C CA . VAL A 1 86 ? 4.647 -1.528 -14.255 1.00 95.94 86 VAL A CA 1
ATOM 658 C C . VAL A 1 86 ? 5.656 -2.562 -13.757 1.00 95.94 86 VAL A C 1
ATOM 660 O O . VAL A 1 86 ? 5.260 -3.585 -13.196 1.00 95.94 86 VAL A O 1
ATOM 663 N N . ARG A 1 87 ? 6.954 -2.279 -13.882 1.00 96.62 87 ARG A N 1
ATOM 664 C CA . ARG A 1 87 ? 8.028 -3.128 -13.363 1.00 96.62 87 ARG A CA 1
ATOM 665 C C . ARG A 1 87 ? 7.943 -3.330 -11.853 1.00 96.62 87 ARG A C 1
ATOM 667 O O . ARG A 1 87 ? 7.907 -4.474 -11.404 1.00 96.62 87 ARG A O 1
ATOM 674 N N . ALA A 1 88 ? 7.852 -2.253 -11.075 1.00 97.06 88 ALA A N 1
ATOM 675 C CA . ALA A 1 88 ? 7.760 -2.331 -9.617 1.00 97.06 88 ALA A CA 1
ATOM 676 C C . ALA A 1 88 ? 6.530 -3.136 -9.152 1.00 97.06 88 ALA A C 1
ATOM 678 O O . ALA A 1 88 ? 6.641 -4.031 -8.309 1.00 97.06 88 ALA A O 1
ATOM 679 N N . ARG A 1 89 ? 5.364 -2.896 -9.763 1.00 96.06 89 ARG A N 1
ATOM 680 C CA . ARG A 1 89 ? 4.125 -3.643 -9.483 1.00 96.06 89 ARG A CA 1
ATOM 681 C C . ARG A 1 89 ? 4.226 -5.116 -9.851 1.00 96.06 89 ARG A C 1
ATOM 683 O O . ARG A 1 89 ? 3.764 -5.973 -9.100 1.00 96.06 89 ARG A O 1
ATOM 690 N N . THR A 1 90 ? 4.862 -5.423 -10.976 1.00 95.94 90 THR A N 1
ATOM 691 C CA . THR A 1 90 ? 5.033 -6.806 -11.426 1.00 95.94 90 THR A CA 1
ATOM 692 C C . THR A 1 90 ? 5.981 -7.577 -10.507 1.00 95.94 90 THR A C 1
ATOM 694 O O . THR A 1 90 ? 5.651 -8.689 -10.101 1.00 95.94 90 THR A O 1
ATOM 697 N N . LEU A 1 91 ? 7.100 -6.970 -10.090 1.00 95.75 91 LEU A N 1
ATOM 698 C CA . LEU A 1 91 ? 8.006 -7.535 -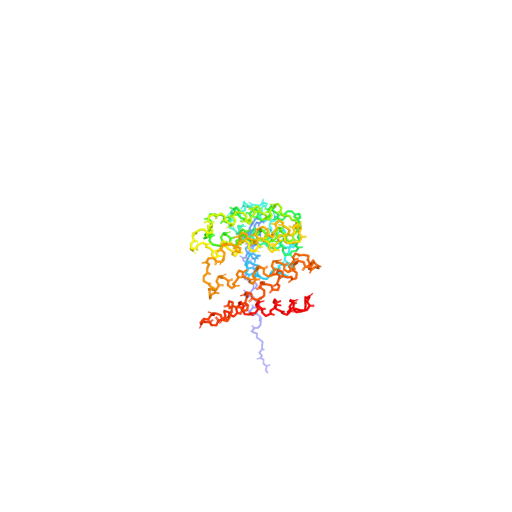9.078 1.00 95.75 91 LEU A CA 1
ATOM 699 C C . LEU A 1 91 ? 7.293 -7.771 -7.737 1.00 95.75 91 LEU A C 1
ATOM 701 O O . LEU A 1 91 ? 7.471 -8.818 -7.113 1.00 95.75 91 LEU A O 1
ATOM 705 N N . SER A 1 92 ? 6.431 -6.834 -7.330 1.00 95.62 92 SER A N 1
ATOM 706 C CA . SER A 1 92 ? 5.604 -6.964 -6.122 1.00 95.62 92 SER A CA 1
ATOM 707 C C . SER A 1 92 ? 4.649 -8.155 -6.216 1.00 95.62 92 SER A C 1
ATOM 709 O O . SER A 1 92 ? 4.515 -8.928 -5.269 1.00 95.62 92 SER A O 1
ATOM 711 N N . ALA A 1 93 ? 4.013 -8.340 -7.376 1.00 94.38 93 ALA A N 1
ATOM 712 C CA . ALA A 1 93 ? 3.073 -9.429 -7.620 1.00 94.38 93 ALA A CA 1
ATOM 713 C C . ALA A 1 93 ? 3.724 -10.816 -7.547 1.00 94.38 93 ALA A C 1
ATOM 715 O O . ALA A 1 93 ? 3.132 -11.740 -6.986 1.00 94.38 93 ALA A O 1
ATOM 716 N N . VAL A 1 94 ? 4.940 -10.963 -8.082 1.00 94.88 94 VAL A N 1
ATOM 717 C CA . VAL A 1 94 ? 5.702 -12.222 -8.003 1.00 94.88 94 VAL A CA 1
ATOM 718 C C . VAL A 1 94 ? 6.442 -12.399 -6.676 1.00 94.88 94 VAL A C 1
ATOM 720 O O . VAL A 1 94 ? 7.045 -13.446 -6.462 1.00 94.88 94 VAL A O 1
ATOM 723 N N . ARG A 1 95 ? 6.380 -11.405 -5.776 1.00 90.88 95 ARG A N 1
ATOM 724 C CA . ARG A 1 95 ? 7.086 -11.385 -4.484 1.00 90.88 95 ARG A CA 1
ATOM 725 C C . ARG A 1 95 ? 8.598 -11.581 -4.632 1.00 90.88 95 ARG A C 1
ATOM 727 O O . ARG A 1 95 ? 9.232 -12.223 -3.797 1.00 90.88 95 ARG A O 1
ATOM 734 N N . GLN A 1 96 ? 9.175 -11.038 -5.701 1.00 90.69 96 GLN A N 1
ATOM 735 C CA . GLN A 1 96 ? 10.617 -11.079 -5.910 1.00 90.69 96 GLN A CA 1
ATOM 736 C C . GLN A 1 96 ? 11.273 -10.122 -4.914 1.00 90.69 96 GLN A C 1
ATOM 738 O O . GLN A 1 96 ? 10.979 -8.934 -4.939 1.00 90.69 96 GLN A O 1
ATOM 743 N N . GLN A 1 97 ? 12.143 -10.616 -4.035 1.00 89.44 97 GLN A N 1
ATOM 744 C CA . GLN A 1 97 ? 12.828 -9.761 -3.059 1.00 89.44 97 GLN A CA 1
ATOM 745 C C . GLN A 1 97 ? 13.963 -8.962 -3.717 1.00 89.44 97 GLN A C 1
ATOM 747 O O . GLN A 1 97 ? 14.099 -7.756 -3.496 1.00 89.44 97 GLN A O 1
ATOM 752 N N . ASP A 1 98 ? 14.748 -9.626 -4.567 1.00 91.81 98 ASP A N 1
ATOM 753 C CA . ASP A 1 98 ? 15.905 -9.019 -5.220 1.00 91.81 98 ASP A CA 1
ATOM 754 C C . ASP A 1 98 ? 15.478 -7.910 -6.187 1.00 91.81 98 ASP A C 1
ATOM 756 O O . ASP A 1 98 ? 14.704 -8.128 -7.118 1.00 91.81 98 ASP A O 1
ATOM 760 N N . GLY A 1 99 ? 15.997 -6.700 -5.971 1.00 92.06 99 GLY A N 1
ATOM 761 C CA . GLY A 1 99 ? 15.753 -5.548 -6.842 1.00 92.06 99 GLY A CA 1
ATOM 762 C C . GLY A 1 99 ? 14.377 -4.885 -6.701 1.00 92.06 99 GLY A C 1
ATOM 763 O O . GLY A 1 99 ? 14.168 -3.837 -7.314 1.00 92.06 99 GLY A O 1
ATOM 764 N N . LEU A 1 100 ? 13.460 -5.412 -5.877 1.00 95.81 100 LEU A N 1
ATOM 765 C CA . LEU A 1 100 ? 12.128 -4.825 -5.671 1.00 95.81 100 LEU A CA 1
ATOM 766 C C . LEU A 1 100 ? 12.191 -3.423 -5.073 1.00 95.81 100 LEU A C 1
ATOM 768 O O . LEU A 1 100 ? 11.517 -2.515 -5.557 1.00 95.81 100 LEU A O 1
ATOM 772 N N . GLN A 1 101 ? 13.021 -3.232 -4.044 1.00 96.69 101 GLN A N 1
ATOM 773 C CA . GLN A 1 101 ? 13.202 -1.916 -3.433 1.00 96.69 101 GLN A CA 1
ATOM 774 C C . GLN A 1 101 ? 13.696 -0.903 -4.468 1.00 96.69 101 GLN A C 1
ATOM 776 O O . GLN A 1 101 ? 13.093 0.155 -4.614 1.00 96.69 101 GLN A O 1
ATOM 781 N N . THR A 1 102 ? 14.728 -1.252 -5.238 1.00 97.12 102 THR A N 1
ATOM 782 C CA . THR A 1 102 ? 15.281 -0.387 -6.287 1.00 97.12 102 THR A CA 1
ATOM 783 C C . THR A 1 102 ? 14.259 -0.086 -7.383 1.00 97.12 102 THR A C 1
ATOM 785 O O . THR A 1 102 ? 14.204 1.038 -7.884 1.00 97.12 102 THR A O 1
ATOM 788 N N . ALA A 1 103 ? 13.421 -1.057 -7.758 1.00 97.25 103 ALA A N 1
ATOM 789 C CA . ALA A 1 103 ? 12.346 -0.835 -8.720 1.00 97.25 103 ALA A CA 1
ATOM 790 C C . ALA A 1 103 ? 11.316 0.178 -8.195 1.00 97.25 103 ALA A C 1
ATOM 792 O O . ALA A 1 103 ? 10.962 1.108 -8.921 1.00 97.25 103 ALA A O 1
ATOM 793 N N . TRP A 1 104 ? 10.894 0.057 -6.931 1.00 97.62 104 TRP A N 1
ATOM 794 C CA . TRP A 1 104 ? 10.004 1.033 -6.295 1.00 97.62 104 TRP A CA 1
ATOM 795 C C . TRP A 1 104 ? 10.648 2.411 -6.133 1.00 97.62 104 TRP A C 1
ATOM 797 O O . TRP A 1 104 ? 10.004 3.409 -6.440 1.00 97.62 104 TRP A O 1
ATOM 807 N N . GLU A 1 105 ? 11.919 2.488 -5.732 1.00 97.12 105 GLU A N 1
ATOM 808 C CA . GLU A 1 105 ? 12.674 3.750 -5.644 1.00 97.12 105 GLU A CA 1
ATOM 809 C C . GLU A 1 105 ? 12.750 4.453 -7.006 1.00 97.12 105 GLU A C 1
ATOM 811 O O . GLU A 1 105 ? 12.542 5.665 -7.109 1.00 97.12 105 GLU A O 1
ATOM 816 N N . THR A 1 106 ? 12.984 3.682 -8.071 1.00 97.06 106 THR A N 1
ATOM 817 C CA . THR A 1 106 ? 13.024 4.196 -9.444 1.00 97.06 106 THR A CA 1
ATOM 818 C C . THR A 1 106 ? 11.650 4.705 -9.871 1.00 97.06 106 THR A C 1
ATOM 820 O O . THR A 1 106 ? 11.535 5.839 -10.323 1.00 97.06 106 THR A O 1
ATOM 823 N N . ALA A 1 107 ? 10.590 3.915 -9.681 1.00 96.38 107 ALA A N 1
ATOM 824 C CA . ALA A 1 107 ? 9.235 4.334 -10.030 1.00 96.38 107 ALA A CA 1
ATOM 825 C C . ALA A 1 107 ? 8.829 5.607 -9.267 1.00 96.38 107 ALA A C 1
ATOM 827 O O . ALA A 1 107 ? 8.391 6.581 -9.868 1.00 96.38 107 ALA A O 1
ATOM 828 N N . ILE A 1 108 ? 9.034 5.638 -7.951 1.00 96.25 108 ILE A N 1
ATOM 829 C CA . ILE A 1 108 ? 8.641 6.767 -7.102 1.00 96.25 108 ILE A CA 1
ATOM 830 C C . ILE A 1 108 ? 9.419 8.032 -7.456 1.00 96.25 108 ILE A C 1
ATOM 832 O O . ILE A 1 108 ? 8.814 9.098 -7.530 1.00 96.25 108 ILE A O 1
ATOM 836 N N . SER A 1 109 ? 10.728 7.935 -7.713 1.00 95.69 109 SER A N 1
ATOM 837 C CA . SER A 1 109 ? 11.526 9.111 -8.087 1.00 95.69 109 SER A CA 1
ATOM 838 C C . SER A 1 109 ? 11.091 9.713 -9.424 1.00 95.69 109 SER A C 1
ATOM 840 O O . SER A 1 109 ? 11.044 10.933 -9.549 1.00 95.69 109 SER A O 1
ATOM 842 N N . LEU A 1 110 ? 10.687 8.884 -10.391 1.00 95.06 110 LEU A N 1
ATOM 843 C CA . LEU A 1 110 ? 10.181 9.355 -11.682 1.00 95.06 110 LEU A CA 1
ATOM 844 C C . LEU A 1 110 ? 8.799 10.020 -11.578 1.00 95.06 110 LEU A C 1
ATOM 846 O O . LEU A 1 110 ? 8.485 10.875 -12.402 1.00 95.06 110 LEU A O 1
ATOM 850 N N . TRP A 1 111 ? 7.988 9.665 -10.577 1.00 91.62 111 TRP A N 1
ATOM 851 C CA . TRP A 1 111 ? 6.626 10.188 -10.390 1.00 91.62 111 TRP A CA 1
ATOM 852 C C . TRP A 1 111 ? 6.491 11.281 -9.317 1.00 91.62 111 TRP A C 1
ATOM 854 O O . TRP A 1 111 ? 5.414 11.870 -9.206 1.00 91.62 111 TRP A O 1
ATOM 864 N N . ALA A 1 112 ? 7.548 11.571 -8.549 1.00 85.62 112 ALA A N 1
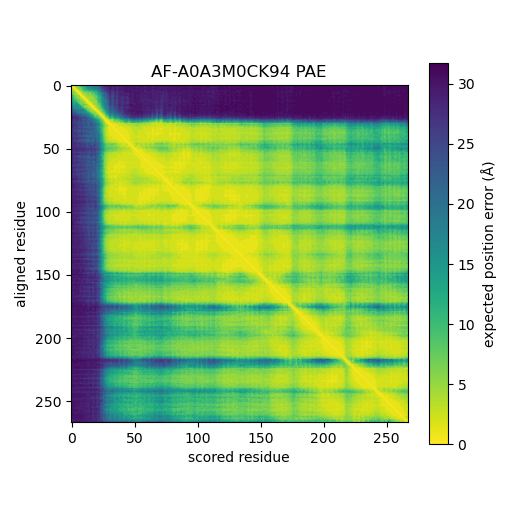ATOM 865 C CA . ALA A 1 112 ? 7.498 12.442 -7.369 1.00 85.62 112 ALA A CA 1
ATOM 866 C C . ALA A 1 112 ? 6.902 13.833 -7.633 1.00 85.62 112 ALA A C 1
ATOM 868 O O . ALA A 1 112 ? 6.097 14.306 -6.834 1.00 85.62 112 ALA A O 1
ATOM 869 N N . ASP A 1 113 ? 7.231 14.434 -8.778 1.00 85.19 113 ASP A N 1
ATOM 870 C CA . ASP A 1 113 ? 6.772 15.778 -9.152 1.00 85.19 113 ASP A CA 1
ATOM 871 C C . ASP A 1 113 ? 5.624 15.764 -10.180 1.00 85.19 113 ASP A C 1
ATOM 873 O O . ASP A 1 113 ? 5.145 16.816 -10.600 1.00 85.19 113 ASP A O 1
ATOM 877 N N . GLN A 1 114 ? 5.185 14.576 -10.612 1.00 87.31 114 GLN A N 1
ATOM 878 C CA . GLN A 1 114 ? 4.196 14.415 -11.686 1.00 87.31 114 GLN A CA 1
ATOM 879 C C . GLN A 1 114 ? 2.791 14.083 -11.169 1.00 87.31 114 GLN A C 1
ATOM 881 O O . GLN A 1 114 ? 1.808 14.353 -11.858 1.00 87.31 114 GLN A O 1
ATOM 886 N N . LEU A 1 115 ? 2.683 13.480 -9.980 1.00 88.56 115 LEU A N 1
ATOM 887 C CA . LEU A 1 115 ? 1.405 13.047 -9.416 1.00 88.56 115 LEU A CA 1
ATOM 888 C C . LEU A 1 115 ? 0.817 14.077 -8.442 1.00 88.56 115 LEU A C 1
ATOM 890 O O . LEU A 1 115 ? 1.548 14.675 -7.649 1.00 88.56 115 LEU A O 1
ATOM 894 N N . PRO A 1 116 ? -0.521 14.219 -8.396 1.00 90.50 116 PRO A N 1
ATOM 895 C CA . PRO A 1 116 ? -1.191 14.867 -7.277 1.00 90.50 116 PRO A CA 1
ATOM 896 C C . PRO A 1 116 ? -0.787 14.224 -5.942 1.00 90.50 116 PRO A C 1
ATOM 898 O O . PRO A 1 116 ? -0.620 13.008 -5.850 1.00 90.50 116 PRO A O 1
ATOM 901 N N . VAL A 1 117 ? -0.715 15.021 -4.870 1.00 87.69 117 VAL A N 1
ATOM 902 C CA . VAL A 1 117 ? -0.254 14.570 -3.538 1.00 87.69 117 VAL A CA 1
ATOM 903 C C . VAL A 1 117 ? -0.975 13.305 -3.047 1.00 87.69 117 VAL A C 1
ATOM 905 O O . VAL A 1 117 ? -0.349 12.427 -2.457 1.00 87.69 117 VAL A O 1
ATOM 908 N N . GLY A 1 118 ? -2.285 13.185 -3.292 1.00 86.44 118 GLY A N 1
ATOM 909 C CA . GLY A 1 118 ? -3.064 12.003 -2.902 1.00 86.44 118 GLY A CA 1
ATOM 910 C C . GLY A 1 118 ? -2.677 10.730 -3.664 1.00 86.44 118 GLY A C 1
ATOM 911 O O . GLY A 1 118 ? -2.594 9.652 -3.070 1.00 86.44 118 GLY A O 1
ATOM 912 N N . GLU A 1 119 ? -2.383 10.850 -4.958 1.00 90.12 119 GLU A N 1
ATOM 913 C CA . GLU A 1 119 ? -1.931 9.736 -5.797 1.00 90.12 119 GLU A CA 1
ATOM 914 C C . GLU A 1 119 ? -0.492 9.347 -5.459 1.00 90.12 119 GLU A C 1
ATOM 916 O O . GLU A 1 119 ? -0.205 8.167 -5.269 1.00 90.12 119 GLU A O 1
ATOM 921 N N . TYR A 1 120 ? 0.388 10.332 -5.259 1.00 91.88 120 TYR A N 1
ATOM 922 C CA . TYR A 1 120 ? 1.757 10.093 -4.807 1.00 91.88 120 TYR A CA 1
ATOM 923 C C . TYR A 1 120 ? 1.794 9.383 -3.446 1.00 91.88 120 TYR A C 1
ATOM 925 O O . TYR A 1 120 ? 2.530 8.416 -3.251 1.00 91.88 120 TYR A O 1
ATOM 933 N N . ARG A 1 121 ? 0.934 9.791 -2.507 1.00 92.06 121 ARG A N 1
ATOM 934 C CA . ARG A 1 121 ? 0.777 9.105 -1.220 1.00 92.06 121 ARG A CA 1
ATOM 935 C C . ARG A 1 121 ? 0.290 7.667 -1.386 1.00 92.06 121 ARG A C 1
ATOM 937 O O . ARG A 1 121 ? 0.774 6.773 -0.694 1.00 92.06 121 ARG A O 1
ATOM 944 N N . SER A 1 122 ? -0.659 7.443 -2.289 1.00 91.06 122 SER A N 1
ATOM 945 C CA . SER A 1 122 ? -1.166 6.100 -2.583 1.00 91.06 122 SER A CA 1
ATOM 946 C C . SER A 1 122 ? -0.070 5.206 -3.165 1.00 91.06 122 SER A C 1
ATOM 948 O O . SER A 1 122 ? 0.024 4.044 -2.779 1.00 91.06 122 SER A O 1
ATOM 950 N N . LEU A 1 123 ? 0.802 5.765 -4.007 1.00 93.81 123 LEU A N 1
ATOM 951 C CA . LEU A 1 123 ? 1.967 5.080 -4.562 1.00 93.81 123 LEU A CA 1
ATOM 952 C C . LEU A 1 123 ? 2.994 4.704 -3.480 1.00 93.81 123 LEU A C 1
ATOM 954 O O . LEU A 1 123 ? 3.495 3.582 -3.462 1.00 93.81 123 LEU A O 1
ATOM 958 N N . LEU A 1 124 ? 3.277 5.616 -2.542 1.00 95.94 124 LEU A N 1
ATOM 959 C CA . LEU A 1 124 ? 4.151 5.341 -1.395 1.00 95.94 124 LEU A CA 1
ATOM 960 C C . LEU A 1 124 ? 3.585 4.224 -0.505 1.00 95.94 124 LEU A C 1
ATOM 962 O O . LEU A 1 124 ? 4.333 3.348 -0.074 1.00 95.94 124 LEU A O 1
ATOM 966 N N . ARG A 1 125 ? 2.268 4.224 -0.256 1.00 94.69 125 ARG A N 1
ATOM 967 C CA . ARG A 1 125 ? 1.590 3.143 0.477 1.00 94.69 125 ARG A CA 1
ATOM 968 C C . ARG A 1 125 ? 1.749 1.802 -0.238 1.00 94.69 125 ARG A C 1
ATOM 970 O O . ARG A 1 125 ? 2.127 0.826 0.401 1.00 94.69 125 ARG A O 1
ATOM 977 N N . GLU A 1 126 ? 1.504 1.769 -1.547 1.00 94.88 126 GLU A N 1
ATOM 978 C CA . GLU A 1 126 ? 1.625 0.559 -2.371 1.00 94.88 126 GLU A CA 1
ATOM 979 C C . GLU A 1 126 ? 3.047 -0.029 -2.309 1.00 94.88 126 GLU A C 1
ATOM 981 O O . GLU A 1 126 ? 3.214 -1.235 -2.126 1.00 94.88 126 GLU A O 1
ATOM 986 N N . ALA A 1 127 ? 4.078 0.821 -2.362 1.00 96.38 127 ALA A N 1
ATOM 987 C CA . ALA A 1 127 ? 5.467 0.399 -2.183 1.00 96.38 127 ALA A CA 1
ATOM 988 C C . ALA A 1 127 ? 5.740 -0.166 -0.780 1.00 96.38 127 ALA A C 1
ATOM 990 O O . ALA A 1 127 ? 6.419 -1.186 -0.645 1.00 96.38 127 ALA A O 1
ATOM 991 N N . GLY A 1 128 ? 5.198 0.474 0.263 1.00 94.88 128 GLY A N 1
ATOM 992 C CA . GLY A 1 128 ? 5.293 -0.006 1.643 1.00 94.88 128 GLY A CA 1
ATOM 993 C C . GLY A 1 128 ? 4.695 -1.405 1.814 1.00 94.88 128 GLY A C 1
ATOM 994 O O . GLY A 1 128 ? 5.347 -2.295 2.358 1.00 94.88 128 GLY A O 1
ATOM 995 N N . GLU A 1 129 ? 3.495 -1.621 1.276 1.00 93.69 129 GLU A N 1
ATOM 996 C CA . GLU A 1 129 ? 2.795 -2.913 1.285 1.00 93.69 129 GLU A CA 1
ATOM 997 C C . GLU A 1 129 ? 3.574 -3.988 0.517 1.00 93.69 129 GLU A C 1
ATOM 999 O O . GLU A 1 129 ? 3.765 -5.102 1.009 1.00 93.69 129 GLU A O 1
ATOM 1004 N N . ALA A 1 130 ? 4.074 -3.660 -0.676 1.00 94.38 130 ALA A N 1
ATOM 1005 C CA . ALA A 1 130 ? 4.873 -4.574 -1.484 1.00 94.38 130 ALA A CA 1
ATOM 1006 C C . ALA A 1 130 ? 6.153 -5.033 -0.770 1.00 94.38 130 ALA A C 1
ATOM 1008 O O . ALA A 1 130 ? 6.487 -6.218 -0.802 1.00 94.38 130 ALA A O 1
ATOM 1009 N N . LEU A 1 131 ? 6.857 -4.111 -0.109 1.00 94.88 131 LEU A N 1
ATOM 1010 C CA . LEU A 1 131 ? 8.099 -4.409 0.604 1.00 94.88 131 LEU A CA 1
ATOM 1011 C C . LEU A 1 131 ? 7.860 -5.193 1.894 1.00 94.88 131 LEU A C 1
ATOM 1013 O O . LEU A 1 131 ? 8.634 -6.100 2.201 1.00 94.88 131 LEU A O 1
ATOM 1017 N N . ALA A 1 132 ? 6.771 -4.908 2.607 1.00 91.50 132 ALA A N 1
ATOM 1018 C CA . ALA A 1 132 ? 6.364 -5.703 3.760 1.00 91.50 132 ALA A CA 1
ATOM 1019 C C . ALA A 1 132 ? 6.033 -7.151 3.352 1.00 91.50 132 ALA A C 1
ATOM 1021 O O . ALA A 1 132 ? 6.474 -8.097 3.998 1.00 91.50 132 ALA A O 1
ATOM 1022 N N . ASN A 1 133 ? 5.359 -7.347 2.215 1.00 90.31 133 ASN A N 1
ATOM 1023 C CA . ASN A 1 133 ? 5.016 -8.680 1.705 1.00 90.31 133 ASN A CA 1
ATOM 1024 C C . ASN A 1 133 ? 6.226 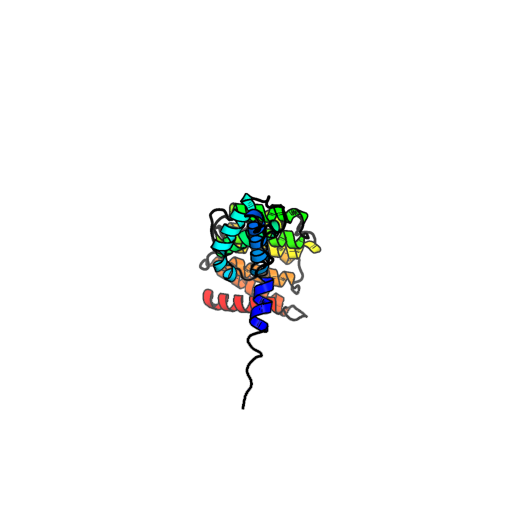-9.576 1.372 1.00 90.31 133 ASN A C 1
ATOM 1026 O O . ASN A 1 133 ? 6.053 -10.790 1.243 1.00 90.31 133 ASN A O 1
ATOM 1030 N N . VAL A 1 134 ? 7.426 -9.005 1.219 1.00 91.31 134 VAL A N 1
ATOM 1031 C CA . VAL A 1 134 ? 8.683 -9.746 0.995 1.00 91.31 134 VAL A CA 1
ATOM 1032 C C . VAL A 1 134 ? 9.631 -9.707 2.204 1.00 91.31 134 VAL A C 1
ATOM 1034 O O . VAL A 1 134 ? 10.809 -10.023 2.061 1.00 91.31 134 VAL A O 1
ATOM 1037 N N . GLY A 1 135 ? 9.157 -9.286 3.382 1.00 88.69 135 GLY A N 1
ATOM 1038 C CA . GLY A 1 135 ? 9.969 -9.236 4.608 1.00 88.69 135 GLY A CA 1
ATOM 1039 C C . GLY A 1 135 ? 10.910 -8.026 4.717 1.00 88.69 135 GLY A C 1
ATOM 1040 O O . GLY A 1 135 ? 11.715 -7.937 5.639 1.00 88.69 135 GLY A O 1
ATOM 1041 N N . SER A 1 136 ? 10.846 -7.053 3.799 1.00 90.88 136 SER A N 1
ATOM 1042 C CA . SER A 1 136 ? 11.713 -5.863 3.832 1.00 90.88 136 SER A CA 1
ATOM 1043 C C . SER A 1 136 ? 11.132 -4.765 4.733 1.00 90.88 136 SER A C 1
ATOM 1045 O O . SER A 1 136 ? 10.773 -3.672 4.285 1.00 90.88 136 SER A O 1
ATOM 1047 N N . MET A 1 137 ? 11.015 -5.052 6.033 1.00 89.25 137 MET A N 1
ATOM 1048 C CA . MET A 1 137 ? 10.279 -4.207 6.987 1.00 89.25 137 MET A CA 1
ATOM 1049 C C . MET A 1 137 ? 10.876 -2.810 7.177 1.00 89.25 137 MET A C 1
ATOM 1051 O O . MET A 1 137 ? 10.140 -1.831 7.296 1.00 89.25 137 MET A O 1
ATOM 1055 N N . ALA A 1 138 ? 12.206 -2.682 7.167 1.00 90.19 138 ALA A N 1
ATOM 1056 C CA . ALA A 1 138 ? 12.859 -1.377 7.282 1.00 90.19 138 ALA A CA 1
ATOM 1057 C C . ALA A 1 138 ? 12.519 -0.468 6.087 1.00 90.19 138 ALA A C 1
ATOM 1059 O O . ALA A 1 138 ? 12.198 0.709 6.271 1.00 90.19 138 ALA A O 1
ATOM 1060 N N . ALA A 1 139 ? 12.525 -1.027 4.873 1.00 92.50 139 ALA A N 1
ATOM 1061 C CA . ALA A 1 139 ? 12.147 -0.302 3.666 1.00 92.50 139 ALA A CA 1
ATOM 1062 C C . ALA A 1 139 ? 10.639 -0.005 3.644 1.00 92.50 139 ALA A C 1
ATOM 1064 O O . ALA A 1 139 ? 10.242 1.118 3.338 1.00 92.50 139 ALA A O 1
ATOM 1065 N N . ALA A 1 140 ? 9.799 -0.963 4.049 1.00 92.81 140 ALA A N 1
ATOM 1066 C CA . ALA A 1 140 ? 8.359 -0.755 4.182 1.00 92.81 140 ALA A CA 1
ATOM 1067 C C . ALA A 1 140 ? 8.038 0.417 5.125 1.00 92.81 140 ALA A C 1
ATOM 1069 O O . ALA A 1 140 ? 7.317 1.345 4.751 1.00 92.81 140 ALA A O 1
ATOM 1070 N N . LYS A 1 141 ? 8.654 0.439 6.316 1.00 90.81 141 LYS A N 1
ATOM 1071 C CA . LYS A 1 141 ? 8.495 1.517 7.303 1.00 90.81 141 LYS A CA 1
ATOM 1072 C C . LYS A 1 141 ? 8.911 2.877 6.748 1.00 90.81 141 LYS A C 1
ATOM 1074 O O . LYS A 1 141 ? 8.239 3.871 7.021 1.00 90.81 141 LYS A O 1
ATOM 1079 N N . HIS A 1 142 ? 9.990 2.940 5.968 1.00 94.00 142 HIS A N 1
ATOM 1080 C CA . HIS A 1 142 ? 10.425 4.175 5.308 1.00 94.00 142 HIS A CA 1
ATOM 1081 C C . HIS A 1 142 ? 9.354 4.724 4.361 1.00 94.00 142 HIS A C 1
ATOM 1083 O O . HIS A 1 142 ? 9.033 5.912 4.417 1.00 94.00 142 HIS A O 1
ATOM 1089 N N . TYR A 1 143 ? 8.748 3.865 3.542 1.00 95.38 143 TYR A N 1
ATOM 1090 C CA . TYR A 1 143 ? 7.700 4.278 2.610 1.00 95.38 143 TYR A CA 1
ATOM 1091 C C . TYR A 1 143 ? 6.397 4.678 3.297 1.00 95.38 143 TYR A C 1
ATOM 1093 O O . TYR A 1 143 ? 5.851 5.730 2.961 1.00 95.38 143 TYR A O 1
ATOM 1101 N N . PHE A 1 144 ? 5.944 3.930 4.306 1.00 93.12 144 PHE A N 1
ATOM 1102 C CA . PHE A 1 144 ? 4.792 4.346 5.111 1.00 93.12 144 PHE A CA 1
ATOM 1103 C C . PHE A 1 144 ? 5.047 5.684 5.809 1.00 93.12 144 PHE A C 1
ATOM 1105 O O . PHE A 1 144 ? 4.208 6.575 5.741 1.00 93.12 144 PHE A O 1
ATOM 1112 N N . SER A 1 145 ? 6.238 5.886 6.380 1.00 91.19 145 SER A N 1
ATOM 1113 C CA . SER A 1 145 ? 6.600 7.157 7.028 1.00 91.19 145 SER A CA 1
ATOM 1114 C C . SER A 1 145 ? 6.577 8.333 6.042 1.00 91.19 145 SER A C 1
ATOM 1116 O O . SER A 1 145 ? 6.116 9.421 6.379 1.00 91.19 145 SER A O 1
ATOM 1118 N N . LYS A 1 146 ? 7.028 8.119 4.798 1.00 92.94 146 LYS A N 1
ATOM 1119 C CA . LYS A 1 146 ? 6.906 9.114 3.721 1.00 92.94 146 LYS A CA 1
ATOM 1120 C C . LYS A 1 146 ? 5.454 9.355 3.309 1.00 92.94 146 LYS A C 1
ATOM 1122 O O . LYS A 1 146 ? 5.097 10.495 3.039 1.00 92.94 146 LYS A O 1
ATOM 1127 N N . ALA A 1 147 ? 4.624 8.316 3.255 1.00 91.62 147 ALA A N 1
ATOM 1128 C CA . ALA A 1 147 ? 3.207 8.439 2.915 1.00 91.62 147 ALA A CA 1
ATOM 1129 C C . ALA A 1 147 ? 2.425 9.211 3.998 1.00 91.62 147 ALA A C 1
ATOM 1131 O O . ALA A 1 147 ? 1.523 9.995 3.694 1.00 91.62 147 ALA A O 1
ATOM 1132 N N . GLU A 1 148 ? 2.805 9.020 5.262 1.00 88.88 148 GLU A N 1
ATOM 1133 C CA . GLU A 1 148 ? 2.288 9.751 6.421 1.00 88.88 148 GLU A CA 1
ATOM 1134 C C . GLU A 1 148 ? 2.776 11.206 6.473 1.00 88.88 148 GLU A C 1
ATOM 1136 O O . GLU A 1 148 ? 2.136 12.043 7.111 1.00 88.88 148 GLU A O 1
ATOM 1141 N N . ALA A 1 149 ? 3.878 11.541 5.794 1.00 86.88 149 ALA A N 1
ATOM 1142 C CA . ALA A 1 149 ? 4.433 12.886 5.821 1.00 86.88 149 ALA A CA 1
ATOM 1143 C C . ALA A 1 149 ? 3.403 13.924 5.339 1.00 86.88 149 ALA A C 1
ATOM 1145 O O . ALA A 1 149 ? 2.796 13.812 4.271 1.00 86.88 149 ALA A O 1
ATOM 1146 N N . GLY A 1 150 ? 3.194 14.952 6.162 1.00 77.44 150 GLY A N 1
ATOM 1147 C CA . GLY A 1 150 ? 2.225 16.015 5.896 1.00 77.44 150 GLY A CA 1
ATOM 1148 C C . GLY A 1 150 ? 0.780 15.684 6.278 1.00 77.44 150 GLY A C 1
ATOM 1149 O O . GLY A 1 150 ? -0.055 16.582 6.219 1.00 77.44 150 GLY A O 1
ATOM 1150 N N . LEU A 1 151 ? 0.480 14.455 6.713 1.00 84.31 151 LEU A N 1
ATOM 1151 C CA . LEU A 1 151 ? -0.771 14.139 7.399 1.00 84.31 151 LEU A CA 1
ATOM 1152 C C . LEU A 1 151 ? -0.634 14.435 8.891 1.00 84.31 151 LEU A C 1
ATOM 1154 O O . LEU A 1 151 ? 0.394 14.152 9.508 1.00 84.31 151 LEU A O 1
ATOM 1158 N N . SER A 1 152 ? -1.680 15.004 9.483 1.00 78.06 152 SER A N 1
ATOM 1159 C CA . SER A 1 152 ? -1.683 15.338 10.902 1.00 78.06 152 SER A CA 1
ATOM 1160 C C . SER A 1 152 ? -2.891 14.731 11.605 1.00 78.06 152 SER A C 1
ATOM 1162 O O . SER A 1 152 ? -4.020 15.016 11.207 1.00 78.06 152 SER A O 1
ATOM 1164 N N . PRO A 1 153 ? -2.695 13.983 12.708 1.00 73.38 153 PRO A N 1
ATOM 1165 C CA . PRO A 1 153 ? -3.817 13.525 13.517 1.00 73.38 153 PRO A CA 1
ATOM 1166 C C . PRO A 1 153 ? -4.544 14.702 14.180 1.00 73.38 153 PRO A C 1
ATOM 1168 O O . PRO A 1 153 ? -5.691 14.569 14.568 1.00 73.38 153 PRO A O 1
ATOM 1171 N N . THR A 1 154 ? -3.929 15.882 14.314 1.00 77.94 154 THR A N 1
ATOM 1172 C CA . THR A 1 154 ? -4.577 17.034 14.965 1.00 77.94 154 THR A CA 1
ATOM 1173 C C . THR A 1 154 ? -5.426 17.877 14.016 1.00 77.94 154 THR A C 1
ATOM 1175 O O . THR A 1 154 ? -6.183 18.729 14.485 1.00 77.94 154 THR A O 1
ATOM 1178 N N . ARG A 1 155 ? -5.340 17.649 12.698 1.00 78.88 155 ARG A N 1
ATOM 1179 C CA . ARG A 1 155 ? -6.116 18.375 11.686 1.00 78.88 155 ARG A CA 1
ATOM 1180 C C . ARG A 1 155 ? -7.286 17.516 11.207 1.00 78.88 155 ARG A C 1
ATOM 1182 O O . ARG A 1 155 ? -7.048 16.459 10.628 1.00 78.88 155 ARG A O 1
ATOM 1189 N N . PRO A 1 156 ? -8.545 17.964 11.369 1.00 75.06 156 PRO A N 1
ATOM 1190 C CA . PRO A 1 156 ? -9.711 17.176 10.967 1.00 75.06 156 PRO A CA 1
ATOM 1191 C C . PRO A 1 156 ? -9.708 16.740 9.495 1.00 75.06 156 PRO A C 1
ATOM 1193 O O . PRO A 1 156 ? -10.182 15.653 9.189 1.00 75.06 156 PRO A O 1
ATOM 1196 N N . THR A 1 157 ? -9.155 17.560 8.594 1.00 78.94 157 THR A N 1
ATOM 1197 C CA . THR A 1 157 ? -9.079 17.282 7.148 1.00 78.94 157 THR A CA 1
ATOM 1198 C C . THR A 1 157 ? -8.121 16.151 6.791 1.00 78.94 157 THR A C 1
ATOM 1200 O O . THR A 1 157 ? -8.311 15.488 5.778 1.00 78.94 157 THR A O 1
ATOM 1203 N N . ASP A 1 158 ? -7.102 15.928 7.618 1.00 83.12 158 ASP A N 1
ATOM 1204 C CA . ASP A 1 158 ? -6.026 14.972 7.338 1.00 83.12 158 ASP A CA 1
ATOM 1205 C C . ASP A 1 158 ? -6.228 13.669 8.113 1.00 83.12 158 ASP A C 1
ATOM 1207 O O . ASP A 1 158 ? -5.544 12.675 7.870 1.00 83.12 158 ASP A O 1
ATOM 1211 N N . LEU A 1 159 ? -7.172 13.678 9.053 1.00 77.19 159 LEU A N 1
ATOM 1212 C CA . LEU A 1 159 ? -7.352 12.627 10.030 1.00 77.19 159 LEU A CA 1
ATOM 1213 C C . LEU A 1 159 ? -7.724 11.290 9.391 1.00 77.19 159 LEU A C 1
ATOM 1215 O O . LEU A 1 159 ? -7.139 10.270 9.733 1.00 77.19 159 LEU A O 1
ATOM 1219 N N . GLU A 1 160 ? -8.668 11.291 8.453 1.00 79.69 160 GLU A N 1
ATOM 1220 C CA . GLU A 1 160 ? -9.071 10.067 7.758 1.00 79.69 160 GLU A CA 1
ATOM 1221 C C . GLU A 1 160 ? -7.897 9.443 7.000 1.00 79.69 160 GLU A C 1
ATOM 1223 O O . GLU A 1 160 ? -7.626 8.251 7.148 1.00 79.69 160 GLU A O 1
ATOM 1228 N N . GLY A 1 161 ? -7.139 10.268 6.271 1.00 81.06 161 GLY A N 1
ATOM 1229 C CA . GLY A 1 161 ? -5.938 9.827 5.568 1.00 81.06 161 GLY A CA 1
ATOM 1230 C C . GLY A 1 161 ? -4.857 9.312 6.519 1.00 81.06 161 GLY A C 1
ATOM 1231 O O . GLY A 1 161 ? -4.238 8.287 6.241 1.00 81.06 161 GLY A O 1
ATOM 1232 N N . TRP A 1 162 ? -4.650 9.987 7.654 1.00 85.38 162 TRP A N 1
ATOM 1233 C CA . TRP A 1 162 ? -3.681 9.578 8.671 1.00 85.38 162 TRP A CA 1
ATOM 1234 C C . TRP A 1 162 ? -4.056 8.230 9.288 1.00 85.38 162 TRP A C 1
ATOM 1236 O O . TRP A 1 162 ? -3.237 7.313 9.316 1.00 85.38 162 TRP A O 1
ATOM 1246 N N . THR A 1 163 ? -5.306 8.077 9.724 1.00 82.31 163 THR A N 1
ATOM 1247 C CA . THR A 1 163 ? -5.807 6.843 10.333 1.00 82.31 163 THR A CA 1
ATOM 1248 C C . THR A 1 163 ? -5.751 5.674 9.351 1.00 82.31 163 THR A C 1
ATOM 1250 O O . THR A 1 163 ? -5.262 4.604 9.711 1.00 82.31 163 THR A O 1
ATOM 1253 N N . ALA A 1 164 ? -6.187 5.875 8.102 1.00 82.25 164 ALA A N 1
ATOM 1254 C CA . ALA A 1 164 ? -6.111 4.849 7.066 1.00 82.25 164 ALA A CA 1
ATOM 1255 C C . ALA A 1 164 ? -4.661 4.406 6.804 1.00 82.25 164 ALA A C 1
ATOM 1257 O O . ALA A 1 164 ? -4.392 3.207 6.727 1.00 82.25 164 ALA A O 1
ATOM 1258 N N . MET A 1 165 ? -3.716 5.353 6.737 1.00 88.38 165 MET A N 1
ATOM 1259 C CA . MET A 1 165 ? -2.300 5.044 6.523 1.00 88.38 165 MET A CA 1
ATOM 1260 C C . MET A 1 165 ? -1.689 4.266 7.692 1.00 88.38 165 MET A C 1
ATOM 1262 O O . MET A 1 165 ? -1.020 3.256 7.473 1.00 88.38 165 MET A O 1
ATOM 1266 N N . ARG A 1 166 ? -1.964 4.686 8.935 1.00 87.19 166 ARG A N 1
ATOM 1267 C CA . ARG A 1 166 ? -1.449 4.006 10.132 1.00 87.19 166 ARG A CA 1
ATOM 1268 C C . ARG A 1 166 ? -1.941 2.570 10.222 1.00 87.19 166 ARG A C 1
ATOM 1270 O O . ARG A 1 166 ? -1.147 1.678 10.503 1.00 87.19 166 ARG A O 1
ATOM 1277 N N . PHE A 1 167 ? -3.219 2.322 9.942 1.00 86.75 167 PHE A N 1
ATOM 1278 C CA . PHE A 1 167 ? -3.734 0.955 9.936 1.00 86.75 167 PHE A CA 1
ATOM 1279 C C . PHE A 1 167 ? -3.173 0.114 8.786 1.00 86.75 167 PHE A C 1
ATOM 1281 O O . PHE A 1 167 ? -2.828 -1.039 9.025 1.00 86.75 167 PHE A O 1
ATOM 1288 N N . ALA A 1 168 ? -3.012 0.669 7.580 1.00 85.94 168 ALA A N 1
ATOM 1289 C CA . ALA A 1 168 ? -2.375 -0.044 6.468 1.00 85.94 168 ALA A CA 1
ATOM 1290 C C . ALA A 1 168 ? -0.926 -0.449 6.801 1.00 85.94 168 ALA A C 1
ATOM 1292 O O . ALA A 1 168 ? -0.528 -1.594 6.577 1.00 85.94 168 ALA A O 1
ATOM 1293 N N . SER A 1 169 ? -0.171 0.466 7.415 1.00 88.56 169 SER A N 1
ATOM 1294 C CA . SER A 1 169 ? 1.182 0.224 7.920 1.00 88.56 169 SER A CA 1
ATOM 1295 C C . SER A 1 169 ? 1.198 -0.898 8.967 1.00 88.56 169 SER A C 1
ATOM 1297 O O . SER A 1 169 ? 1.909 -1.891 8.804 1.00 88.56 169 SER A O 1
ATOM 1299 N N . LEU A 1 170 ? 0.346 -0.810 9.997 1.00 87.12 170 LEU A N 1
ATOM 1300 C CA . LEU A 1 170 ? 0.249 -1.823 11.055 1.00 87.12 170 LEU A CA 1
ATOM 1301 C C . LEU A 1 170 ? -0.187 -3.198 10.537 1.00 87.12 170 LEU A C 1
ATOM 1303 O O . LEU A 1 170 ? 0.357 -4.198 10.991 1.00 87.12 170 LEU A O 1
ATOM 1307 N N . MET A 1 171 ? -1.138 -3.267 9.601 1.00 85.25 171 MET A N 1
ATOM 1308 C CA . MET A 1 171 ? -1.550 -4.527 8.967 1.00 85.25 171 MET A CA 1
ATOM 1309 C C . MET A 1 171 ? -0.399 -5.162 8.188 1.00 85.25 171 MET A C 1
ATOM 1311 O O . MET A 1 171 ? -0.163 -6.362 8.295 1.00 85.25 171 MET A O 1
ATOM 1315 N N . SER A 1 172 ? 0.335 -4.354 7.423 1.00 84.88 172 SER A N 1
ATOM 1316 C CA . SER A 1 172 ? 1.424 -4.836 6.570 1.00 84.88 172 SER A CA 1
ATOM 1317 C C . SER A 1 172 ? 2.608 -5.352 7.383 1.00 84.88 172 SER A C 1
ATOM 1319 O O . SER A 1 172 ? 3.247 -6.326 7.000 1.00 84.88 172 SER A O 1
ATOM 1321 N N . MET A 1 173 ? 2.882 -4.734 8.532 1.00 80.44 173 MET A N 1
ATOM 1322 C CA . MET A 1 173 ? 3.987 -5.121 9.415 1.00 80.44 173 MET A CA 1
ATOM 1323 C C . MET A 1 173 ? 3.629 -6.263 10.383 1.00 80.44 173 MET A C 1
ATOM 1325 O O . MET A 1 173 ? 4.479 -6.697 11.162 1.00 80.44 173 MET A O 1
ATOM 1329 N N . ALA A 1 174 ? 2.397 -6.785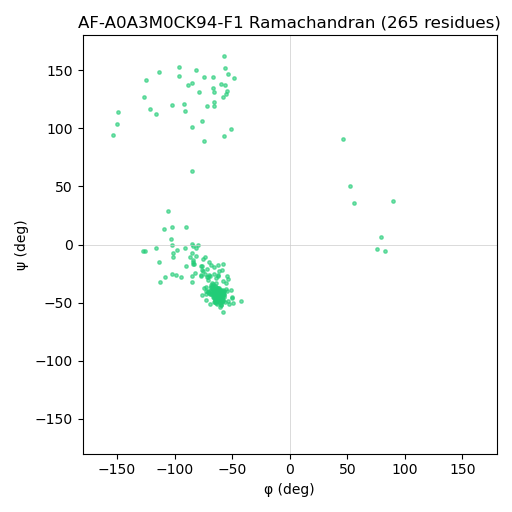 10.334 1.00 73.38 174 ALA A N 1
ATOM 1330 C CA . ALA A 1 174 ? 1.880 -7.646 11.392 1.00 73.38 174 ALA A CA 1
ATOM 1331 C C . ALA A 1 174 ? 2.513 -9.030 11.538 1.00 73.38 174 ALA A C 1
ATOM 1333 O O . ALA A 1 174 ? 2.395 -9.656 12.591 1.00 73.38 174 ALA A O 1
ATOM 1334 N N . GLY A 1 175 ? 3.218 -9.494 10.508 1.00 64.06 175 GLY A N 1
ATOM 1335 C CA . GLY A 1 175 ? 3.879 -10.796 10.512 1.00 64.06 175 GLY A CA 1
ATOM 1336 C C . GLY A 1 175 ? 5.192 -10.864 11.300 1.00 64.06 175 GLY A C 1
ATOM 1337 O O . GLY A 1 175 ? 5.616 -11.968 11.631 1.00 64.06 175 GLY A O 1
ATOM 1338 N N . GLU A 1 176 ? 5.839 -9.732 11.606 1.00 63.38 176 GLU A N 1
ATOM 1339 C CA . GLU A 1 176 ? 7.230 -9.719 12.106 1.00 63.38 176 GLU A CA 1
ATOM 1340 C C . GLU A 1 176 ? 7.446 -8.927 13.413 1.00 63.38 176 GLU A C 1
ATOM 1342 O O . GLU A 1 176 ? 8.541 -8.955 13.976 1.00 63.38 176 GLU A O 1
ATOM 1347 N N . GLY A 1 177 ? 6.422 -8.235 13.926 1.00 61.78 177 GLY A N 1
ATOM 1348 C CA . GLY A 1 177 ? 6.529 -7.381 15.115 1.00 61.78 177 GLY A CA 1
ATOM 1349 C C . GLY A 1 177 ? 6.112 -8.040 16.437 1.00 61.78 177 GLY A C 1
ATOM 1350 O O . GLY A 1 177 ? 5.241 -8.911 16.475 1.00 61.78 177 GLY A O 1
ATOM 1351 N N . ASP A 1 178 ? 6.691 -7.574 17.552 1.00 67.56 178 ASP A N 1
ATOM 1352 C CA . ASP A 1 178 ? 6.138 -7.837 18.889 1.00 67.56 178 ASP A CA 1
ATOM 1353 C C . ASP A 1 178 ? 4.782 -7.131 18.991 1.00 67.56 178 ASP A C 1
ATOM 1355 O O . ASP A 1 178 ? 4.693 -5.903 18.889 1.00 67.56 178 ASP A O 1
ATOM 1359 N N . TRP A 1 179 ? 3.718 -7.909 19.203 1.00 69.81 179 TRP A N 1
ATOM 1360 C CA . TRP A 1 179 ? 2.359 -7.388 19.300 1.00 69.81 179 TRP A CA 1
ATOM 1361 C C . TRP A 1 179 ? 2.236 -6.292 20.366 1.00 69.81 179 TRP A C 1
ATOM 1363 O O . TRP A 1 179 ? 1.407 -5.404 20.210 1.00 69.81 179 TRP A O 1
ATOM 1373 N N . ARG A 1 180 ? 3.080 -6.291 21.411 1.00 70.38 180 ARG A N 1
ATOM 1374 C CA . ARG A 1 180 ? 3.087 -5.250 22.453 1.00 70.38 180 ARG A CA 1
ATOM 1375 C C . ARG A 1 180 ? 3.525 -3.884 21.937 1.00 70.38 180 ARG A C 1
ATOM 1377 O O . ARG A 1 180 ? 3.026 -2.869 22.415 1.00 70.38 180 ARG A O 1
ATOM 1384 N N . VAL A 1 181 ? 4.444 -3.847 20.972 1.00 71.31 181 VAL A N 1
ATOM 1385 C CA . VAL A 1 181 ? 4.862 -2.595 20.322 1.00 71.31 181 VAL A CA 1
ATOM 1386 C C . VAL A 1 181 ? 3.692 -2.034 19.519 1.00 71.31 181 VAL A C 1
ATOM 1388 O O . VAL A 1 181 ? 3.366 -0.854 19.628 1.00 71.31 181 VAL A O 1
ATOM 1391 N N . HIS A 1 182 ? 2.991 -2.907 18.801 1.00 76.31 182 HIS A N 1
ATOM 1392 C CA . HIS A 1 182 ? 1.803 -2.529 18.046 1.00 76.31 182 HIS A CA 1
ATOM 1393 C C . HIS A 1 182 ? 0.598 -2.217 18.941 1.00 76.31 182 HIS A C 1
ATOM 1395 O O . HIS A 1 182 ? -0.217 -1.382 18.573 1.00 76.31 182 HIS A O 1
ATOM 1401 N N . GLU A 1 183 ? 0.496 -2.801 20.137 1.00 77.69 183 GLU A N 1
ATOM 1402 C CA . GLU A 1 183 ? -0.537 -2.460 21.121 1.00 77.69 183 GLU A CA 1
ATOM 1403 C C . GLU A 1 183 ? -0.424 -1.002 21.568 1.00 77.69 183 GLU A C 1
ATOM 1405 O O . GLU A 1 183 ? -1.442 -0.324 21.693 1.00 77.69 183 GLU A O 1
ATOM 1410 N N . ALA A 1 184 ? 0.800 -0.502 21.769 1.00 80.62 184 ALA A N 1
ATOM 1411 C CA . ALA A 1 184 ? 1.024 0.907 22.075 1.00 80.62 184 ALA A CA 1
ATOM 1412 C C . ALA A 1 184 ? 0.587 1.804 20.904 1.00 80.62 184 ALA A C 1
ATOM 1414 O O . ALA A 1 184 ? -0.183 2.742 21.112 1.00 80.62 184 ALA A O 1
ATOM 1415 N N . ASP A 1 185 ? 0.979 1.461 19.670 1.00 80.69 185 ASP A N 1
ATOM 1416 C CA . ASP A 1 185 ? 0.561 2.188 18.461 1.00 80.69 185 ASP A CA 1
ATOM 1417 C C . ASP A 1 185 ? -0.971 2.192 18.285 1.00 80.69 185 ASP A C 1
ATOM 1419 O O . ASP A 1 185 ? -1.572 3.225 17.975 1.00 80.69 185 ASP A O 1
ATOM 1423 N N . ILE A 1 186 ? -1.626 1.048 18.505 1.00 83.31 186 ILE A N 1
ATOM 1424 C CA . ILE A 1 186 ? -3.089 0.916 18.472 1.00 83.31 186 ILE A CA 1
ATOM 1425 C C . ILE A 1 186 ? -3.719 1.745 19.596 1.00 83.31 186 ILE A C 1
ATOM 1427 O O . ILE A 1 186 ? -4.728 2.415 19.374 1.00 83.31 186 ILE A O 1
ATOM 1431 N N . GLY A 1 187 ? -3.132 1.727 20.794 1.00 83.19 187 GLY A N 1
ATOM 1432 C CA . GLY A 1 187 ? -3.573 2.499 21.951 1.00 83.19 187 GLY A CA 1
ATOM 1433 C C . GLY A 1 187 ? -3.579 4.003 21.682 1.00 83.19 187 GLY A C 1
ATOM 1434 O O . GLY A 1 187 ? -4.579 4.665 21.974 1.00 83.19 187 GLY A O 1
ATOM 1435 N N . ASP A 1 188 ? -2.524 4.523 21.055 1.00 81.31 188 ASP A N 1
ATOM 1436 C CA . ASP A 1 188 ? -2.414 5.932 20.664 1.00 81.31 188 ASP A CA 1
ATOM 1437 C C . ASP A 1 188 ? -3.473 6.317 19.624 1.00 81.31 188 ASP A C 1
ATOM 1439 O O . ASP A 1 188 ? -4.180 7.322 19.786 1.00 81.31 188 ASP A O 1
ATOM 1443 N N . ILE A 1 189 ? -3.659 5.482 18.593 1.00 83.06 189 ILE A N 1
ATOM 1444 C CA . ILE A 1 189 ? -4.723 5.675 17.597 1.00 83.06 189 ILE A CA 1
ATOM 1445 C C . ILE A 1 189 ? -6.087 5.672 18.294 1.00 83.06 189 ILE A C 1
ATOM 1447 O O . ILE A 1 189 ? -6.900 6.567 18.073 1.00 83.06 189 ILE A O 1
ATOM 1451 N N . ARG A 1 190 ? -6.348 4.723 19.196 1.00 82.31 190 ARG A N 1
ATOM 1452 C CA . ARG A 1 190 ? -7.633 4.595 19.895 1.00 82.31 190 ARG A CA 1
ATOM 1453 C C . ARG A 1 190 ? -7.907 5.760 20.838 1.00 82.31 190 ARG A C 1
ATOM 1455 O O . ARG A 1 190 ? -9.036 6.253 20.882 1.00 82.31 190 ARG A O 1
ATOM 1462 N N . ALA A 1 191 ? -6.905 6.224 21.582 1.00 83.69 191 ALA A N 1
ATOM 1463 C CA . ALA A 1 191 ? -7.018 7.402 22.440 1.00 83.69 191 ALA A CA 1
ATOM 1464 C C . ALA A 1 191 ? -7.434 8.632 21.627 1.00 83.69 191 ALA A C 1
ATOM 1466 O O . ALA A 1 191 ? -8.281 9.418 22.064 1.00 83.69 191 ALA A O 1
ATOM 1467 N N . PHE A 1 192 ? -6.896 8.754 20.415 1.00 79.44 192 PHE A N 1
ATOM 1468 C CA . PHE A 1 192 ? -7.303 9.785 19.484 1.00 79.44 192 PHE A CA 1
ATOM 1469 C C . PHE A 1 192 ? -8.735 9.560 18.958 1.00 79.44 192 PHE A C 1
ATOM 1471 O O . PHE A 1 192 ? -9.584 10.446 19.077 1.00 79.44 192 PHE A O 1
ATOM 1478 N N . MET A 1 193 ? -9.048 8.365 18.450 1.00 81.62 193 MET A N 1
ATOM 1479 C CA . MET A 1 193 ? -10.352 8.030 17.857 1.00 81.62 193 MET A CA 1
ATOM 1480 C C . MET A 1 193 ? -11.516 8.129 18.849 1.00 81.62 193 MET A C 1
ATOM 1482 O O . MET A 1 193 ? -12.643 8.432 18.454 1.00 81.62 193 MET A O 1
ATOM 1486 N N . LYS A 1 194 ? -11.261 7.960 20.152 1.00 84.19 194 LYS A N 1
ATOM 1487 C CA . LYS A 1 194 ? -12.260 8.178 21.210 1.00 84.19 194 LYS A CA 1
ATOM 1488 C C . LYS A 1 194 ? -12.835 9.598 21.225 1.00 84.19 194 LYS A C 1
ATOM 1490 O O . LYS A 1 194 ? -13.943 9.769 21.731 1.00 84.19 194 LYS A O 1
ATOM 1495 N N . ARG A 1 195 ? -12.128 10.582 20.656 1.00 83.44 195 ARG A N 1
ATOM 1496 C CA . ARG A 1 195 ? -12.580 11.979 20.531 1.00 83.44 195 ARG A CA 1
ATOM 1497 C C . ARG A 1 195 ? -13.619 12.179 19.428 1.00 83.44 195 ARG A C 1
ATOM 1499 O O . ARG A 1 195 ? -14.311 13.191 19.430 1.00 83.44 195 ARG A O 1
ATOM 1506 N N . LEU A 1 196 ? -13.730 11.240 18.490 1.00 83.31 196 LEU A N 1
ATOM 1507 C CA . LEU A 1 196 ? -14.700 11.323 17.406 1.00 83.31 196 LEU A CA 1
ATOM 1508 C C . LEU A 1 196 ? -16.086 10.858 17.860 1.00 83.31 196 LEU A C 1
ATOM 1510 O O . LEU A 1 196 ? -16.178 9.950 18.694 1.00 83.31 196 LEU A O 1
ATOM 1514 N N . PRO A 1 197 ? -17.169 11.400 17.276 1.00 86.88 197 PRO A N 1
ATOM 1515 C CA . PRO A 1 197 ? -18.517 10.927 17.554 1.00 86.88 197 PRO A CA 1
ATOM 1516 C C . PRO A 1 197 ? -18.653 9.427 17.281 1.00 86.88 197 PRO A C 1
ATOM 1518 O O . PRO A 1 197 ? -18.167 8.919 16.267 1.00 86.88 197 PRO A O 1
ATOM 1521 N N . LEU A 1 198 ? -19.341 8.722 18.181 1.00 86.38 198 LEU A N 1
ATOM 1522 C CA . LEU A 1 198 ? -19.545 7.270 18.117 1.00 86.38 198 LEU A CA 1
ATOM 1523 C C . LEU A 1 198 ? -20.232 6.812 16.822 1.00 86.38 198 LEU A C 1
ATOM 1525 O O . LEU A 1 198 ? -19.940 5.738 16.312 1.00 86.38 198 LEU A O 1
ATOM 1529 N N . TRP A 1 199 ? -21.099 7.658 16.274 1.00 86.06 199 TRP A N 1
ATOM 1530 C CA . TRP A 1 199 ? -21.847 7.421 15.043 1.00 86.06 199 TRP A CA 1
ATOM 1531 C C . TRP A 1 199 ? -21.077 7.776 13.759 1.00 86.06 199 TRP A C 1
ATOM 1533 O O . TRP A 1 199 ? -21.605 7.601 12.664 1.00 86.06 199 TRP A O 1
ATOM 1543 N N . SER A 1 200 ? -19.843 8.283 13.851 1.00 87.81 200 SER A N 1
ATOM 1544 C CA . SER A 1 200 ? -19.072 8.685 12.665 1.00 87.81 200 SER A CA 1
ATOM 1545 C C . SER A 1 200 ? -18.523 7.487 11.878 1.00 87.81 200 SER A C 1
ATOM 1547 O O . SER A 1 200 ? -18.108 6.479 12.452 1.00 87.81 200 SER A O 1
ATOM 1549 N N . ASP A 1 201 ? -18.480 7.614 10.548 1.00 87.25 201 ASP A N 1
ATOM 1550 C CA . ASP A 1 201 ? -17.915 6.604 9.633 1.00 87.25 201 ASP A CA 1
ATOM 1551 C C . ASP A 1 201 ? -16.454 6.335 9.950 1.00 87.25 201 ASP A C 1
ATOM 1553 O O . ASP A 1 201 ? -16.034 5.187 10.036 1.00 87.25 201 ASP A O 1
ATOM 1557 N N . LEU A 1 202 ? -15.703 7.400 10.208 1.00 84.12 202 LEU A N 1
ATOM 1558 C CA . LEU A 1 202 ? -14.292 7.323 10.534 1.00 84.12 202 LEU A CA 1
ATOM 1559 C C . LEU A 1 202 ? -14.038 6.505 11.807 1.00 84.12 202 LEU A C 1
ATOM 1561 O O . LEU A 1 202 ? -13.127 5.678 11.837 1.00 84.12 202 LEU A O 1
ATOM 1565 N N . ARG A 1 203 ? -14.873 6.676 12.842 1.00 87.62 203 ARG A N 1
ATOM 1566 C CA . ARG A 1 203 ? -14.778 5.868 14.062 1.00 87.62 203 ARG A CA 1
ATOM 1567 C C . ARG A 1 203 ? -15.104 4.402 13.802 1.00 87.62 203 ARG A C 1
ATOM 1569 O O . ARG A 1 203 ? -14.387 3.541 14.301 1.00 87.62 203 ARG A O 1
ATOM 1576 N N . LEU A 1 204 ? -16.128 4.117 12.998 1.00 89.94 204 LEU A N 1
ATOM 1577 C CA . LEU A 1 204 ? -16.465 2.744 12.625 1.00 89.94 204 LEU A CA 1
ATOM 1578 C C . LEU A 1 204 ? -15.340 2.083 11.809 1.00 89.94 204 LEU A C 1
ATOM 1580 O O . LEU A 1 204 ? -14.918 0.988 12.167 1.00 89.94 204 LEU A O 1
ATOM 1584 N N . ARG A 1 205 ? -14.801 2.765 10.786 1.00 87.50 205 ARG A N 1
ATOM 1585 C CA . ARG A 1 205 ? -13.652 2.296 9.986 1.00 87.50 205 ARG A CA 1
ATOM 1586 C C . ARG A 1 205 ? -12.467 1.942 10.871 1.00 87.50 205 ARG A C 1
ATOM 1588 O O . ARG A 1 205 ? -11.920 0.856 10.747 1.00 87.50 205 ARG A O 1
ATOM 1595 N N . ALA A 1 206 ? -12.105 2.819 11.803 1.00 86.75 206 ALA A N 1
ATOM 1596 C CA . ALA A 1 206 ? -10.981 2.558 12.693 1.00 86.75 206 ALA A CA 1
ATOM 1597 C C . ALA A 1 206 ? -11.204 1.390 13.650 1.00 86.75 206 ALA A C 1
ATOM 1599 O O . ALA A 1 206 ? -10.264 0.646 13.891 1.00 86.75 206 ALA A O 1
ATOM 1600 N N . LEU A 1 207 ? -12.416 1.214 14.186 1.00 90.31 207 LEU A N 1
ATOM 1601 C CA . LEU A 1 207 ? -12.718 0.068 15.046 1.00 90.31 207 LEU A CA 1
ATOM 1602 C C . LEU A 1 207 ? -12.614 -1.252 14.271 1.00 90.31 207 LEU A C 1
ATOM 1604 O O . LEU A 1 207 ? -12.061 -2.223 14.784 1.00 90.31 207 LEU A O 1
ATOM 1608 N N . VAL A 1 208 ? -13.102 -1.277 13.027 1.00 90.06 208 VAL A N 1
ATOM 1609 C CA . VAL A 1 208 ? -12.968 -2.437 12.132 1.00 90.06 208 VAL A CA 1
ATOM 1610 C C . VAL A 1 208 ? -11.495 -2.702 11.817 1.00 90.06 208 VAL A C 1
ATOM 1612 O O . VAL A 1 208 ? -11.029 -3.823 12.009 1.00 90.06 208 VAL A O 1
ATOM 1615 N N . SER A 1 209 ? -10.732 -1.676 11.431 1.00 86.50 209 SER A N 1
ATOM 1616 C CA . SER A 1 209 ? -9.295 -1.806 11.172 1.00 86.50 209 SER A CA 1
ATOM 1617 C C . SER A 1 209 ? -8.511 -2.254 12.406 1.00 86.50 209 SER A C 1
ATOM 1619 O O . SER A 1 209 ? -7.658 -3.125 12.290 1.00 86.50 209 SER A O 1
ATOM 1621 N N . GLU A 1 210 ? -8.810 -1.720 13.595 1.00 88.00 210 GLU A N 1
ATOM 1622 C CA . GLU A 1 210 ? -8.208 -2.160 14.858 1.00 88.00 210 GLU A CA 1
ATOM 1623 C C . GLU A 1 210 ? -8.474 -3.648 15.099 1.00 88.00 210 GLU A C 1
ATOM 1625 O O . GLU A 1 210 ? -7.550 -4.381 15.446 1.00 88.00 210 GLU A O 1
ATOM 1630 N N . ALA A 1 211 ? -9.710 -4.111 14.899 1.00 88.50 211 ALA A N 1
ATOM 1631 C CA . ALA A 1 211 ? -10.047 -5.520 15.059 1.00 88.50 211 ALA A CA 1
ATOM 1632 C C . ALA A 1 211 ? -9.288 -6.413 14.064 1.00 88.50 211 ALA A C 1
ATOM 1634 O O . ALA A 1 211 ? -8.756 -7.441 14.480 1.00 88.50 211 ALA A O 1
ATOM 1635 N N . CYS A 1 212 ? -9.172 -6.008 12.795 1.00 85.94 212 CYS A N 1
ATOM 1636 C CA . CYS A 1 212 ? -8.392 -6.724 11.779 1.00 85.94 212 CYS A CA 1
ATOM 1637 C C . CYS A 1 212 ? -6.895 -6.774 12.122 1.00 85.94 212 CYS A C 1
ATOM 1639 O O . CYS A 1 212 ? -6.274 -7.837 12.055 1.00 85.94 212 CYS A O 1
ATOM 1641 N N . VAL A 1 213 ? -6.324 -5.640 12.542 1.00 83.25 213 VAL A N 1
ATOM 1642 C CA . VAL A 1 213 ? -4.931 -5.545 12.998 1.00 83.25 213 VAL A CA 1
ATOM 1643 C C . VAL A 1 213 ? -4.734 -6.502 14.157 1.00 83.25 213 VAL A C 1
ATOM 1645 O O . VAL A 1 213 ? -3.942 -7.432 14.045 1.00 83.25 213 VAL A O 1
ATOM 1648 N N . ARG A 1 214 ? -5.517 -6.353 15.232 1.00 82.44 214 ARG A N 1
ATOM 1649 C CA . ARG A 1 214 ? -5.440 -7.222 16.409 1.00 82.44 214 ARG A CA 1
ATOM 1650 C C . ARG A 1 214 ? -5.549 -8.682 16.007 1.00 82.44 214 ARG A C 1
ATOM 1652 O O . ARG A 1 214 ? -4.670 -9.444 16.381 1.00 82.44 214 ARG A O 1
ATOM 1659 N N . HIS A 1 215 ? -6.558 -9.072 15.227 1.00 81.62 215 HIS A N 1
ATOM 1660 C CA . HIS A 1 215 ? -6.734 -10.441 14.728 1.00 81.62 215 HIS A CA 1
ATOM 1661 C C . HIS A 1 215 ? -5.454 -11.001 14.085 1.00 81.62 215 HIS A C 1
ATOM 1663 O O . HIS A 1 215 ? -5.009 -12.080 14.480 1.00 81.62 215 HIS A O 1
ATOM 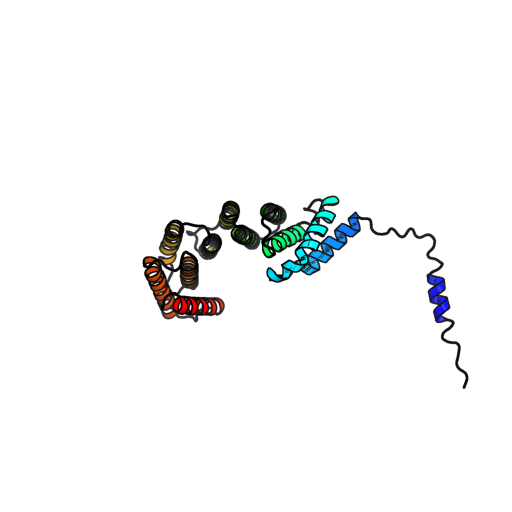1669 N N . THR A 1 216 ? -4.787 -10.221 13.236 1.00 79.12 216 THR A N 1
ATOM 1670 C CA . THR A 1 216 ? -3.581 -10.644 12.504 1.00 79.12 216 THR A CA 1
ATOM 1671 C C . THR A 1 216 ? -2.388 -10.966 13.427 1.00 79.12 216 THR A C 1
ATOM 1673 O O . THR A 1 216 ? -1.629 -11.896 13.156 1.00 79.12 216 THR A O 1
ATOM 1676 N N . TYR A 1 217 ? -2.232 -10.275 14.564 1.00 74.25 217 TYR A N 1
ATOM 1677 C CA . TYR A 1 217 ? -1.109 -10.494 15.495 1.00 74.25 217 TYR A CA 1
ATOM 1678 C C . TYR A 1 217 ? -1.359 -11.643 16.486 1.00 74.25 217 TYR A C 1
ATOM 1680 O O . TYR A 1 217 ? -2.041 -11.441 17.481 1.00 74.25 217 TYR A O 1
ATOM 1688 N N . GLN A 1 218 ? -0.796 -12.838 16.272 1.00 61.06 218 GLN A N 1
ATOM 1689 C CA . GLN A 1 218 ? -0.791 -13.985 17.215 1.00 61.06 218 GLN A CA 1
ATOM 1690 C C . GLN A 1 218 ? -2.155 -14.327 17.879 1.00 61.06 218 GLN A C 1
ATOM 1692 O O . GLN A 1 218 ? -2.489 -13.833 18.956 1.00 61.06 218 GLN A O 1
ATOM 1697 N N . PRO A 1 219 ? -2.976 -15.215 17.293 1.00 59.53 219 PRO A N 1
ATOM 1698 C CA . PRO A 1 219 ? -4.382 -15.375 17.676 1.00 59.53 219 PRO A CA 1
ATOM 1699 C C . PRO A 1 219 ? -4.680 -15.997 19.050 1.00 59.53 219 PRO A C 1
ATOM 1701 O O . PRO A 1 219 ? -5.803 -15.857 19.519 1.00 59.53 219 PRO A O 1
ATOM 1704 N N . ARG A 1 220 ? -3.720 -16.639 19.729 1.00 62.41 220 ARG A N 1
ATOM 1705 C CA . ARG A 1 220 ? -4.004 -17.547 20.864 1.00 62.41 220 ARG A CA 1
ATOM 1706 C C . ARG A 1 220 ? -3.736 -16.992 22.270 1.00 62.41 220 ARG A C 1
ATOM 1708 O O . ARG A 1 220 ? -3.880 -17.730 23.243 1.00 62.41 220 ARG A O 1
ATOM 1715 N N . GLU A 1 221 ? -3.363 -15.723 22.420 1.00 69.62 221 GLU A N 1
ATOM 1716 C CA . GLU A 1 221 ? -3.164 -15.135 23.753 1.00 69.62 221 GLU A CA 1
ATOM 1717 C C . GLU A 1 221 ? -4.498 -14.760 24.428 1.00 69.62 221 GLU A C 1
ATOM 1719 O O . GLU A 1 221 ? -5.344 -14.081 23.848 1.00 69.62 221 GLU A O 1
ATOM 1724 N N . ARG A 1 222 ? -4.691 -15.155 25.695 1.00 68.06 222 ARG A N 1
ATOM 1725 C CA . ARG A 1 222 ? -5.950 -14.928 26.434 1.00 68.06 222 ARG A CA 1
ATOM 1726 C C . ARG A 1 222 ? -6.336 -13.444 26.531 1.00 68.06 222 ARG A C 1
ATOM 1728 O O . ARG A 1 222 ? -7.497 -13.115 26.324 1.00 68.06 222 ARG A O 1
ATOM 1735 N N . GLY A 1 223 ? -5.369 -12.556 26.780 1.00 71.62 223 GLY A N 1
ATOM 1736 C CA . GLY A 1 223 ? -5.617 -11.108 26.858 1.00 71.62 223 GLY A CA 1
ATOM 1737 C C . GLY A 1 223 ? -6.063 -10.489 25.528 1.00 71.62 223 GLY A C 1
ATOM 1738 O O . GLY A 1 223 ? -6.792 -9.499 25.512 1.00 71.62 223 GLY A O 1
ATOM 1739 N N . LYS A 1 224 ? -5.697 -11.111 24.402 1.00 74.69 224 LYS A N 1
ATOM 1740 C CA . LYS A 1 224 ? -6.099 -10.670 23.068 1.00 74.69 224 LYS A CA 1
ATOM 1741 C C . LYS A 1 224 ? -7.575 -10.956 22.790 1.00 74.69 224 LYS A C 1
ATOM 1743 O O . LYS A 1 224 ? -8.244 -10.101 22.216 1.00 74.69 224 LYS A O 1
ATOM 1748 N N . ARG A 1 225 ? -8.095 -12.117 23.214 1.00 81.00 225 ARG A N 1
ATOM 1749 C CA . ARG A 1 225 ? -9.527 -12.449 23.068 1.00 81.00 225 ARG A CA 1
ATOM 1750 C C . ARG A 1 225 ? -10.402 -11.398 23.748 1.00 81.00 225 ARG A C 1
ATOM 1752 O O . ARG A 1 225 ? -11.357 -10.923 23.142 1.00 81.00 225 ARG A O 1
ATOM 1759 N N . ASP A 1 226 ? -10.042 -10.997 24.965 1.00 84.31 226 ASP A N 1
ATOM 1760 C CA . ASP A 1 226 ? -10.782 -9.979 25.716 1.00 84.31 226 ASP A CA 1
ATOM 1761 C C . ASP A 1 226 ? -10.717 -8.611 25.015 1.00 84.31 226 ASP A C 1
ATOM 1763 O O . ASP A 1 226 ? -11.738 -7.937 24.863 1.00 84.31 226 ASP A O 1
ATOM 1767 N N . ALA A 1 227 ? -9.540 -8.227 24.507 1.00 83.12 227 ALA A N 1
ATOM 1768 C CA . ALA A 1 227 ? -9.369 -6.988 23.750 1.00 83.12 227 ALA A CA 1
ATOM 1769 C C . ALA A 1 227 ? -10.188 -6.977 22.446 1.00 83.12 227 ALA A C 1
ATOM 1771 O O . ALA A 1 227 ? -10.877 -5.997 22.160 1.00 83.12 227 ALA A O 1
ATOM 1772 N N . ILE A 1 228 ? -10.161 -8.068 21.675 1.00 87.00 228 ILE A N 1
ATOM 1773 C CA . ILE A 1 228 ? -10.946 -8.226 20.442 1.00 87.00 228 ILE A CA 1
ATOM 1774 C C . ILE A 1 228 ? -12.448 -8.225 20.741 1.00 87.00 228 ILE A C 1
ATOM 1776 O O . ILE A 1 228 ? -13.201 -7.551 20.041 1.00 87.00 228 ILE A O 1
ATOM 1780 N N . SER A 1 229 ? -12.887 -8.911 21.798 1.00 88.00 229 SER A N 1
ATOM 1781 C CA . SER A 1 229 ? -14.286 -8.913 22.239 1.00 88.00 229 SER A CA 1
ATOM 1782 C C . SER A 1 229 ? -14.772 -7.502 22.591 1.00 88.00 229 SER A C 1
ATOM 1784 O O . SER A 1 229 ? -15.837 -7.071 22.143 1.00 88.00 229 SER A O 1
ATOM 1786 N N . ALA A 1 230 ? -13.948 -6.724 23.302 1.00 90.19 230 ALA A N 1
ATOM 1787 C CA . ALA A 1 230 ? -14.247 -5.328 23.609 1.00 90.19 230 ALA A CA 1
ATOM 1788 C C . ALA A 1 230 ? -14.360 -4.463 22.341 1.00 90.19 230 ALA A C 1
ATOM 1790 O O . ALA A 1 230 ? -15.288 -3.662 22.225 1.00 90.19 230 ALA A O 1
ATOM 1791 N N . VAL A 1 231 ? -13.459 -4.640 21.367 1.00 90.88 231 VAL A N 1
ATOM 1792 C CA . VAL A 1 231 ? -13.540 -3.920 20.084 1.00 90.88 231 VAL A CA 1
ATOM 1793 C C . VAL A 1 231 ? -14.790 -4.338 19.300 1.00 90.88 231 VAL A C 1
ATOM 1795 O O . VAL A 1 231 ? -15.502 -3.466 18.806 1.00 90.88 231 VAL A O 1
ATOM 1798 N N . LYS A 1 232 ? -15.136 -5.634 19.252 1.00 93.12 232 LYS A N 1
ATOM 1799 C CA . LYS A 1 232 ? -16.378 -6.130 18.628 1.00 93.12 232 LYS A CA 1
ATOM 1800 C C . LYS A 1 232 ? -17.620 -5.480 19.248 1.00 93.12 232 LYS A C 1
ATOM 1802 O O . LYS A 1 232 ? -18.515 -5.041 18.522 1.00 93.12 232 LYS A O 1
ATOM 1807 N N . ALA A 1 233 ? -17.667 -5.365 20.576 1.00 93.25 233 ALA A N 1
ATOM 1808 C CA . ALA A 1 233 ? -18.754 -4.688 21.280 1.00 93.25 233 ALA A CA 1
ATOM 1809 C C . ALA A 1 233 ? -18.840 -3.192 20.921 1.00 93.25 233 ALA A C 1
ATOM 1811 O O . ALA A 1 233 ? -19.938 -2.675 20.706 1.00 93.25 233 ALA A O 1
ATOM 1812 N N . GLU A 1 234 ? -17.702 -2.503 20.795 1.00 92.88 234 GLU A N 1
ATOM 1813 C CA . GLU A 1 234 ? -17.665 -1.107 20.344 1.00 92.88 234 GLU A CA 1
ATOM 1814 C C . GLU A 1 234 ? -18.111 -0.946 18.884 1.00 92.88 234 GLU A C 1
ATOM 1816 O O . GLU A 1 234 ? -18.834 0.006 18.591 1.00 92.88 234 GLU A O 1
ATOM 1821 N N . ILE A 1 235 ? -17.763 -1.876 17.985 1.00 93.38 235 ILE A N 1
ATOM 1822 C CA . ILE A 1 235 ? -18.265 -1.896 16.598 1.00 93.38 235 ILE A CA 1
ATOM 1823 C C . ILE A 1 235 ? -19.792 -2.000 16.604 1.00 93.38 235 ILE A C 1
ATOM 1825 O O . ILE A 1 235 ? -20.470 -1.187 15.977 1.00 93.38 235 ILE A O 1
ATOM 1829 N N . LEU A 1 236 ? -20.349 -2.959 17.352 1.00 93.69 236 LEU A N 1
ATOM 1830 C CA . LEU A 1 236 ? -21.799 -3.140 17.473 1.00 93.69 236 LEU A CA 1
ATOM 1831 C C . LEU A 1 236 ? -22.493 -1.892 18.024 1.00 93.69 236 LEU A C 1
ATOM 1833 O O . LEU A 1 236 ? -23.561 -1.512 17.541 1.00 93.69 236 LEU A O 1
ATOM 1837 N N . LEU A 1 237 ? -21.899 -1.257 19.033 1.00 93.19 237 LEU A N 1
ATOM 1838 C CA . LEU A 1 237 ? -22.424 -0.026 19.606 1.00 93.19 237 LEU A CA 1
ATOM 1839 C C . LEU A 1 237 ? -22.381 1.117 18.582 1.00 93.19 237 LEU A C 1
ATOM 1841 O O . LEU A 1 237 ? -23.401 1.762 18.362 1.00 93.19 237 LEU A O 1
ATOM 1845 N N . ALA A 1 238 ? -21.247 1.317 17.908 1.00 91.31 238 ALA A N 1
ATOM 1846 C CA . ALA A 1 238 ? -21.095 2.321 16.860 1.00 91.31 238 ALA A CA 1
ATOM 1847 C C . ALA A 1 238 ? -22.102 2.109 15.722 1.00 91.31 238 ALA A C 1
ATOM 1849 O O . ALA A 1 238 ? -22.714 3.071 15.276 1.00 91.31 238 ALA A O 1
ATOM 1850 N N . MET A 1 239 ? -22.350 0.865 15.299 1.00 92.69 239 MET A N 1
ATOM 1851 C CA . MET A 1 239 ? -23.376 0.543 14.301 1.00 92.69 239 MET A CA 1
ATOM 1852 C C . MET A 1 239 ? -24.789 0.908 14.774 1.00 92.69 239 MET A C 1
ATOM 1854 O O . MET A 1 239 ? -25.558 1.472 14.001 1.00 92.69 239 MET A O 1
ATOM 1858 N N . LYS A 1 240 ? -25.132 0.602 16.033 1.00 91.44 240 LYS A N 1
ATOM 1859 C CA . LYS A 1 240 ? -26.457 0.886 16.616 1.00 91.44 240 LYS A CA 1
ATOM 1860 C C . LYS A 1 240 ? -26.701 2.371 16.869 1.00 91.44 24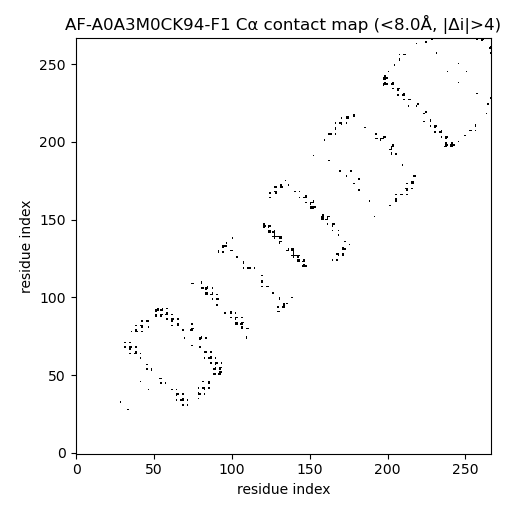0 LYS A C 1
ATOM 1862 O O . LYS A 1 240 ? -27.843 2.806 16.830 1.00 91.44 240 LYS A O 1
ATOM 1867 N N . SER A 1 241 ? -25.652 3.136 17.156 1.00 88.31 241 SER A N 1
ATOM 1868 C CA . SER A 1 241 ? -25.749 4.571 17.439 1.00 88.31 241 SER A CA 1
ATOM 1869 C C . SER A 1 241 ? -25.879 5.441 16.188 1.00 88.31 241 SER A C 1
ATOM 1871 O O . SER A 1 241 ? -25.926 6.660 16.316 1.00 88.31 241 SER A O 1
ATOM 1873 N N . ARG A 1 242 ? -25.882 4.852 14.988 1.00 89.25 242 ARG A N 1
ATOM 1874 C CA . ARG A 1 242 ? -25.932 5.591 13.726 1.00 89.25 242 ARG A CA 1
ATOM 1875 C C . ARG A 1 242 ? -27.360 5.856 13.278 1.00 89.25 242 ARG A C 1
ATOM 1877 O O . ARG A 1 242 ? -28.177 4.946 13.209 1.00 89.25 242 ARG A O 1
ATOM 1884 N N . ASP A 1 243 ? -27.577 7.081 12.817 1.00 84.94 243 ASP A N 1
ATOM 1885 C CA . ASP A 1 243 ? -28.830 7.494 12.174 1.00 84.94 243 ASP A CA 1
ATOM 1886 C C . ASP A 1 243 ? -28.876 7.113 10.684 1.00 84.94 243 ASP A C 1
ATOM 1888 O O . ASP A 1 243 ? -29.932 7.110 10.053 1.00 84.94 243 ASP A O 1
ATOM 1892 N N . LYS A 1 244 ? -27.710 6.807 10.099 1.00 85.31 244 LYS A N 1
ATOM 1893 C CA . LYS A 1 244 ? -27.538 6.415 8.696 1.00 85.31 244 LYS A CA 1
ATOM 1894 C C . LYS A 1 244 ? -27.081 4.961 8.593 1.00 85.31 244 LYS A C 1
ATOM 1896 O O . LYS A 1 244 ? -26.316 4.506 9.451 1.00 85.31 244 LYS A O 1
ATOM 1901 N N . PRO A 1 245 ? -27.465 4.244 7.520 1.00 88.12 245 PRO A N 1
ATOM 1902 C CA . PRO A 1 245 ? -26.966 2.898 7.288 1.00 88.12 245 PRO A CA 1
ATOM 1903 C C . PRO A 1 245 ? -25.432 2.877 7.236 1.00 88.12 245 PRO A C 1
ATOM 1905 O O . PRO A 1 245 ? -24.773 3.865 6.899 1.00 88.12 245 PRO A O 1
ATOM 1908 N N . VAL A 1 246 ? -24.860 1.733 7.602 1.00 88.25 246 VAL A N 1
ATOM 1909 C CA . VAL A 1 246 ? -23.428 1.477 7.423 1.00 88.25 246 VAL A CA 1
ATOM 1910 C C . VAL A 1 246 ? -23.133 1.438 5.917 1.00 88.25 246 VAL A C 1
ATOM 1912 O O . VAL A 1 246 ? -23.872 0.735 5.213 1.00 88.25 246 VAL A O 1
ATOM 1915 N N . PRO A 1 247 ? -22.102 2.160 5.431 1.00 87.81 247 PRO A N 1
ATOM 1916 C CA . PRO A 1 247 ? -21.637 2.086 4.047 1.00 87.81 247 PRO A CA 1
ATOM 1917 C C . PRO A 1 247 ? -21.440 0.639 3.582 1.00 87.81 247 PRO A C 1
ATOM 1919 O O . PRO A 1 247 ? -21.057 -0.215 4.382 1.00 87.81 247 PRO A O 1
ATOM 1922 N N . ASP A 1 248 ? -21.754 0.347 2.320 1.00 87.44 248 ASP A N 1
ATOM 1923 C CA . ASP A 1 248 ? -21.776 -1.034 1.818 1.00 87.44 248 ASP A CA 1
ATOM 1924 C C . ASP A 1 248 ? -20.394 -1.703 1.894 1.00 87.44 248 ASP A C 1
ATOM 1926 O O . ASP A 1 248 ? -20.306 -2.851 2.324 1.00 87.44 248 ASP A O 1
ATOM 1930 N N . ASP A 1 249 ? -19.325 -0.958 1.601 1.00 82.81 249 ASP A N 1
ATOM 1931 C CA . ASP A 1 249 ? -17.936 -1.409 1.738 1.00 82.81 249 ASP A CA 1
ATOM 1932 C C . ASP A 1 249 ? -17.622 -1.840 3.180 1.00 82.81 249 ASP A C 1
ATOM 1934 O O . ASP A 1 249 ? -17.172 -2.957 3.424 1.00 82.81 249 ASP A O 1
ATOM 1938 N N . LEU A 1 250 ? -17.975 -1.006 4.162 1.00 86.00 250 LEU A N 1
ATOM 1939 C CA . LEU A 1 250 ? -17.772 -1.329 5.577 1.00 86.00 250 LEU A CA 1
ATOM 1940 C C . LEU A 1 250 ? -18.648 -2.473 6.065 1.00 86.00 250 LEU A C 1
ATOM 1942 O O . LEU A 1 250 ? -18.268 -3.209 6.974 1.00 86.00 250 LEU A O 1
ATOM 1946 N N . ARG A 1 251 ? -19.856 -2.600 5.517 1.00 90.00 251 ARG A N 1
ATOM 1947 C CA . ARG A 1 251 ? -20.782 -3.660 5.906 1.00 90.00 251 ARG A CA 1
ATOM 1948 C C . ARG A 1 251 ? -20.207 -5.028 5.564 1.00 90.00 251 ARG A C 1
ATOM 1950 O O . ARG A 1 251 ? -20.343 -5.950 6.371 1.00 90.00 251 ARG A O 1
ATOM 1957 N N . ASP A 1 252 ? -19.597 -5.158 4.394 1.00 87.94 252 ASP A N 1
ATOM 1958 C CA . ASP A 1 252 ? -19.004 -6.416 3.955 1.00 87.94 252 ASP A CA 1
ATOM 1959 C C . ASP A 1 252 ? -17.733 -6.743 4.751 1.00 87.94 252 ASP A C 1
ATOM 1961 O O . ASP A 1 252 ? -17.603 -7.877 5.222 1.00 87.94 252 ASP A O 1
ATOM 1965 N N . ASP A 1 253 ? -16.895 -5.745 5.049 1.00 85.75 253 ASP A N 1
ATOM 1966 C CA . ASP A 1 253 ? -15.733 -5.902 5.937 1.00 85.75 253 ASP A CA 1
ATOM 1967 C C . ASP A 1 253 ? -16.138 -6.356 7.350 1.00 85.75 253 ASP A C 1
ATOM 1969 O O . ASP A 1 253 ? -15.572 -7.303 7.897 1.00 85.75 253 ASP A O 1
ATOM 1973 N N . ILE A 1 254 ? -17.170 -5.736 7.937 1.00 92.00 254 ILE A N 1
ATOM 1974 C CA . ILE A 1 254 ? -17.688 -6.109 9.265 1.00 92.00 254 ILE A CA 1
ATOM 1975 C C . ILE A 1 254 ? -18.214 -7.545 9.263 1.00 92.00 254 ILE A C 1
ATOM 1977 O O . ILE A 1 254 ? -17.968 -8.292 10.209 1.00 92.00 254 ILE A O 1
ATOM 1981 N N . ARG A 1 255 ? -18.941 -7.952 8.217 1.00 91.50 255 ARG A N 1
ATOM 1982 C CA . ARG A 1 255 ? -19.462 -9.322 8.098 1.00 91.50 255 ARG A CA 1
ATOM 1983 C C . ARG A 1 255 ? -18.339 -10.345 8.003 1.00 91.50 255 ARG A C 1
ATOM 1985 O O . ARG A 1 255 ? -18.421 -11.378 8.663 1.00 91.50 255 ARG A O 1
ATOM 1992 N N . ALA A 1 256 ? -17.325 -10.068 7.187 1.00 88.25 256 ALA A N 1
ATOM 1993 C CA . ALA A 1 256 ? -16.164 -10.937 7.046 1.00 88.25 256 ALA A CA 1
ATOM 1994 C C . ALA A 1 256 ? -15.412 -11.062 8.377 1.00 88.25 256 ALA A C 1
ATOM 1996 O O . ALA A 1 256 ? -15.171 -12.176 8.839 1.00 88.25 256 ALA A O 1
ATOM 1997 N N . LEU A 1 257 ? -15.141 -9.930 9.034 1.00 89.75 257 LEU A N 1
ATOM 1998 C CA . LEU A 1 257 ? -14.512 -9.886 10.350 1.00 89.75 257 LEU A CA 1
ATOM 1999 C C . LEU A 1 257 ? -15.319 -10.673 11.388 1.00 89.75 257 LEU A C 1
ATOM 2001 O O . LEU A 1 257 ? -14.752 -11.466 12.123 1.00 89.75 257 LEU A O 1
ATOM 2005 N N . PHE A 1 258 ? -16.635 -10.481 11.473 1.00 92.81 258 PHE A N 1
ATOM 2006 C CA . PHE A 1 258 ? -17.436 -11.126 12.517 1.00 92.81 258 PHE A CA 1
ATOM 2007 C C . PHE A 1 258 ? -17.494 -12.642 12.358 1.00 92.81 258 PHE A C 1
ATOM 2009 O O . PHE A 1 258 ? -17.404 -13.329 13.368 1.00 92.81 258 PHE A O 1
ATOM 2016 N N . ARG A 1 259 ? -17.581 -13.153 11.123 1.00 89.62 259 ARG A N 1
ATOM 2017 C CA . ARG A 1 259 ? -17.492 -14.600 10.859 1.00 89.62 259 ARG A CA 1
ATOM 2018 C C . ARG A 1 259 ? -16.144 -15.163 11.293 1.00 89.62 259 ARG A C 1
ATOM 2020 O O . ARG A 1 259 ? -16.088 -16.158 11.992 1.00 89.62 259 ARG A O 1
ATOM 2027 N N . LEU A 1 260 ? -15.067 -14.472 10.936 1.00 86.06 260 LEU A N 1
ATOM 2028 C CA . LEU A 1 260 ? -13.705 -14.848 11.306 1.00 86.06 260 LEU A CA 1
ATOM 2029 C C . LEU A 1 260 ? -13.497 -14.838 12.834 1.00 86.06 260 LEU A C 1
ATOM 2031 O O . LEU A 1 260 ? -12.856 -15.730 13.381 1.00 86.06 260 LEU A O 1
ATOM 2035 N N . LEU A 1 261 ? -14.062 -13.853 13.539 1.00 86.50 261 LEU A N 1
ATOM 2036 C CA . LEU A 1 261 ? -14.014 -13.801 15.002 1.00 86.50 261 LEU A CA 1
ATOM 2037 C C . LEU A 1 261 ? -14.843 -14.912 15.661 1.00 86.50 261 LEU A C 1
ATOM 2039 O O . LEU A 1 261 ? -14.420 -15.439 16.687 1.00 86.50 261 LEU A O 1
ATOM 2043 N N . GLU A 1 262 ? -15.987 -15.273 15.083 1.00 86.81 262 GLU A N 1
ATOM 2044 C CA . GLU A 1 262 ? -16.814 -16.394 15.540 1.00 86.81 262 GLU A CA 1
ATOM 2045 C C . GLU A 1 262 ? -16.059 -17.722 15.368 1.00 86.81 262 GLU A C 1
ATOM 2047 O O . GLU A 1 262 ? -15.887 -18.457 16.340 1.00 86.81 262 GLU A O 1
ATOM 2052 N N . ASP A 1 263 ? -15.499 -17.960 14.179 1.00 85.12 263 ASP A N 1
ATOM 2053 C CA . ASP A 1 263 ? -14.754 -19.178 13.839 1.00 85.12 263 ASP A CA 1
ATOM 2054 C C . ASP A 1 263 ? -13.500 -19.379 14.716 1.00 85.12 263 ASP A C 1
ATOM 2056 O O . ASP A 1 263 ? -13.164 -20.509 15.078 1.00 85.12 263 ASP A O 1
ATOM 2060 N N . GLU A 1 264 ? -12.786 -18.302 15.064 1.00 81.38 264 GLU A N 1
ATOM 2061 C CA . GLU A 1 264 ? -11.504 -18.393 15.779 1.00 81.38 264 GLU A CA 1
ATOM 2062 C C . GLU A 1 264 ? -11.583 -18.165 17.295 1.00 81.38 264 GLU A C 1
ATOM 2064 O O . GLU A 1 264 ? -10.721 -18.658 18.032 1.00 81.38 264 GLU A O 1
ATOM 2069 N N . TYR A 1 265 ? -12.581 -17.419 17.780 1.00 79.19 265 TYR A N 1
ATOM 2070 C CA . TYR A 1 265 ? -12.669 -17.000 19.184 1.00 79.19 265 TYR A CA 1
ATOM 2071 C C . TYR A 1 265 ? -13.982 -17.359 19.884 1.00 79.19 265 TYR A C 1
ATOM 2073 O O . TYR A 1 265 ? -14.066 -17.126 21.101 1.00 79.19 265 TYR A O 1
ATOM 2081 N N . ASP A 1 266 ? -14.972 -17.901 19.164 1.00 80.69 266 ASP A N 1
ATOM 2082 C CA . ASP A 1 266 ? -16.334 -18.120 19.671 1.00 80.69 266 ASP A CA 1
ATOM 2083 C C . ASP A 1 266 ? -16.904 -16.814 20.262 1.00 80.69 266 ASP A C 1
ATOM 2085 O O . ASP A 1 266 ? -17.266 -16.727 21.441 1.00 80.69 266 ASP A O 1
ATOM 2089 N N . LEU A 1 267 ? -16.811 -15.736 19.470 1.00 74.69 267 LEU A N 1
ATOM 2090 C CA . LEU A 1 267 ? -17.227 -14.372 19.814 1.00 74.69 267 LEU A CA 1
ATOM 2091 C C . LEU A 1 267 ? -18.331 -13.882 18.901 1.00 74.69 267 LEU A C 1
ATOM 2093 O O . LEU A 1 267 ? -18.184 -14.019 17.669 1.00 74.69 267 LEU A O 1
#

Mean predicted aligned error: 10.3 Å

Secondary structure (DSSP, 8-state):
-----SHHHHHHHHHHSSSS-SS----PPPHHHHHHHHHHHHHHHHTT---HHHHGGGHHHHHHHHHHHHHHS-TTSTTHHHHHHHHHHHHHHHT--TTHHHHHHHHHHHHTTTS-HHHHHHHHHHHHHHHHTTT-HHHHHHHHHHHHTT--TTSHHHHHHHHHHHHHHHHHTTTTS-HHHHHHHHHHHHHHHTTS-TT-HHHHHHHHHHHHHHHHS-TT-HHHHHHHHHHHHHHHHHHHT-SSPPPHHHHHHHHHHHHHHHHHH--

Nearest PDB structures (foldseek):
  4gyo-assembly3_B  TM=4.278E-01  e=2.303E-01  Bacillus subtilis subsp. subtilis str. 168
  8rsv-assembly2_B  TM=3.772E-01  e=1.224E-01  Bacillus phage phi3T
  8rst-assembly1_A-2  TM=3.920E-01  e=2.303E-01  Bacillus phage phi3T
  8rtc-assembly1_A  TM=3.943E-01  e=2.614E-01  Bacillus phage phi3T
  4gyo-assembly2_A  TM=4.235E-01  e=4.334E-01  Bacillus subtilis subsp. subtilis str. 168

Radius of gyration: 27.62 Å; Cα contacts (8 Å, |Δi|>4): 242; chains: 1; bounding box: 49×40×99 Å

Foldseek 3Di:
DDDDDPPVVVVVVVVVVVPVPPPDPPPPDDLQSVLQVLLVVCLVVQLPDPDLLVLQVCQVVLVVSLVSNVVRDPLLPPPNLSSLLSNLSSCLSNLPQPCNLVSLVSNLVSCVPPDDLLVSLVSLLVSLLSCLSNVNNVSSVVSLVVSLPPQDCVDPVRNLVNLVSLLSNLLSNQPPDDVVVVVVVLVVNVVSLVPDDLQDLSNLVNLLSSLSSLCSHPQPDPVSLVVSVVSLVSNVVSCVPYPDHRPPVSVVSNVVSVVVCCVRRVD

Organism: NCBI:txid911205

pLDDT: mean 83.24, std 15.41, range [36.84, 97.62]

Solvent-accessible surface area (backbone atoms only — not comparable to full-atom values): 14913 Å² total; per-residue (Å²): 141,87,89,83,86,72,73,68,63,62,61,50,61,60,50,57,68,67,67,73,66,76,89,61,89,74,76,69,74,48,77,57,54,49,23,50,53,50,40,46,53,48,38,70,72,50,66,78,65,82,52,50,76,76,33,42,85,46,41,67,59,45,55,49,40,51,53,52,30,56,74,72,40,65,58,81,46,86,58,28,43,57,43,33,40,48,42,27,51,22,33,41,43,63,53,45,62,82,64,32,66,59,30,40,52,51,20,48,66,61,38,66,89,74,46,58,71,70,57,45,31,51,53,28,40,52,48,14,45,40,29,25,74,52,69,40,51,72,61,11,51,53,27,35,54,57,38,46,58,92,46,34,82,88,37,83,91,28,26,64,63,34,53,53,48,54,49,52,48,52,51,44,49,36,89,79,57,63,57,70,64,51,47,53,56,49,47,54,53,46,66,55,48,68,76,49,59,62,50,36,66,67,44,45,53,48,41,52,47,49,42,53,39,54,57,64,40,72,80,82,47,73,72,53,54,56,52,46,51,53,41,53,53,48,44,54,48,26,61,69,62,32,95,59,83,75,55,68,72,59,46,52,53,51,51,54,50,47,51,54,39,32,77,75,64,76,92